Protein AF-A0A1E9JTU8-F1 (afdb_monomer_lite)

Secondary structure (DSSP, 8-state):
-EE-------HHHHHHHHTTT-TT--GGGSEEEEEEEEEE-SSPPSEEEEEEEEEETTSPBPP--EEEE--SS-TTEEEEEEEETTEE-SSEEEEESSHHHHHTEEEEEEEEEEEEEEEEE-SS-EEEEEEEEEEEEEEEEE----SS--EEEEEEEEE-GGG---HHHHHHHHTT-SEEEEEEE-SS-EEEEEESSSPPPHHHHHHHHHH--GGGT-

Radius of gyration: 19.0 Å; chains: 1; bounding box: 50×39×57 Å

Structure (mmCIF, N/CA/C/O backbone):
data_AF-A0A1E9JTU8-F1
#
_entry.id   AF-A0A1E9JTU8-F1
#
loop_
_atom_site.group_PDB
_atom_site.id
_atom_site.type_symbol
_atom_site.label_atom_id
_atom_site.label_alt_id
_atom_site.label_comp_id
_atom_site.label_asym_id
_atom_site.label_entity_id
_atom_site.label_seq_id
_atom_site.pdbx_PDB_ins_code
_atom_site.Cartn_x
_atom_site.Cartn_y
_atom_site.Cartn_z
_atom_site.occupancy
_atom_site.B_iso_or_equiv
_atom_site.auth_seq_id
_atom_site.auth_comp_id
_atom_site.auth_asym_id
_atom_site.auth_atom_id
_atom_site.pdbx_PDB_model_num
ATOM 1 N N . MET A 1 1 ? 6.544 -12.137 9.710 1.00 38.09 1 MET A N 1
ATOM 2 C CA . MET A 1 1 ? 5.443 -11.676 10.574 1.00 38.09 1 MET A CA 1
ATOM 3 C C . MET A 1 1 ? 5.848 -10.360 11.207 1.00 38.09 1 MET A C 1
ATOM 5 O O . MET A 1 1 ? 6.623 -10.359 12.163 1.00 38.09 1 MET A O 1
ATOM 9 N N . MET A 1 2 ? 5.408 -9.242 10.632 1.00 39.81 2 MET A N 1
ATOM 10 C CA . MET A 1 2 ? 5.710 -7.926 11.189 1.00 39.81 2 MET A CA 1
ATOM 11 C C . MET A 1 2 ? 4.798 -7.663 12.393 1.00 39.81 2 MET A C 1
ATOM 13 O O . MET A 1 2 ? 3.575 -7.635 12.267 1.00 39.81 2 MET A O 1
ATOM 17 N N . LEU A 1 3 ? 5.387 -7.472 13.575 1.00 39.38 3 LEU A N 1
ATOM 18 C CA . LEU A 1 3 ? 4.656 -6.908 14.705 1.00 39.38 3 LEU A CA 1
ATOM 19 C C . LEU A 1 3 ? 4.423 -5.427 14.381 1.00 39.38 3 LEU A C 1
ATOM 21 O O . LEU A 1 3 ? 5.391 -4.711 14.149 1.00 39.38 3 LEU A O 1
ATOM 25 N N . ILE A 1 4 ? 3.170 -4.967 14.328 1.00 44.00 4 ILE A N 1
ATOM 26 C CA . ILE A 1 4 ? 2.882 -3.547 14.081 1.00 44.00 4 ILE A CA 1
ATOM 27 C C . ILE A 1 4 ? 3.506 -2.725 15.215 1.00 44.00 4 ILE A C 1
ATOM 29 O O . ILE A 1 4 ? 3.066 -2.799 16.365 1.00 44.00 4 ILE A O 1
ATOM 33 N N . GLU A 1 5 ? 4.549 -1.962 14.893 1.00 37.03 5 GLU A N 1
ATOM 34 C CA . GLU A 1 5 ? 5.233 -1.093 15.841 1.00 37.03 5 GLU A CA 1
ATOM 35 C C . GLU A 1 5 ? 4.499 0.246 15.972 1.00 37.03 5 GLU A C 1
ATOM 37 O O . GLU A 1 5 ? 4.140 0.908 14.998 1.00 37.03 5 GLU A O 1
ATOM 42 N N . TYR A 1 6 ? 4.264 0.643 17.220 1.00 39.34 6 TYR A N 1
ATOM 43 C CA . TYR A 1 6 ? 3.686 1.929 17.587 1.00 39.34 6 TYR A CA 1
ATOM 44 C C . TYR A 1 6 ? 4.487 3.101 17.007 1.00 39.34 6 TYR A C 1
ATOM 46 O O . TYR A 1 6 ? 5.678 3.226 17.282 1.00 39.34 6 TYR A O 1
ATOM 54 N N . LEU A 1 7 ? 3.821 4.044 16.327 1.00 41.53 7 LEU A N 1
ATOM 55 C CA . LEU A 1 7 ? 4.422 5.347 16.026 1.00 41.53 7 LEU A CA 1
ATOM 56 C C . LEU A 1 7 ? 3.441 6.521 16.188 1.00 41.53 7 LEU A C 1
ATOM 58 O O . LEU A 1 7 ? 2.623 6.831 15.329 1.00 41.53 7 LEU A O 1
ATOM 62 N N . ILE A 1 8 ? 3.535 7.127 17.376 1.00 39.22 8 ILE A N 1
ATOM 63 C CA . ILE A 1 8 ? 3.647 8.557 17.739 1.00 39.22 8 ILE A CA 1
ATOM 64 C C . ILE A 1 8 ? 3.312 9.610 16.650 1.00 39.22 8 ILE A C 1
ATOM 66 O O . ILE A 1 8 ? 4.081 10.542 16.424 1.00 39.22 8 ILE A O 1
ATOM 70 N N . ARG A 1 9 ? 2.158 9.553 15.982 1.00 44.03 9 ARG A N 1
ATOM 71 C CA . ARG A 1 9 ? 1.552 10.783 15.433 1.00 44.03 9 ARG A CA 1
ATOM 72 C C . ARG A 1 9 ? 0.758 11.462 16.544 1.00 44.03 9 ARG A C 1
ATOM 74 O O . ARG A 1 9 ? 0.121 10.786 17.350 1.00 44.03 9 ARG A O 1
ATOM 81 N N . ASN A 1 10 ? 0.817 12.794 16.618 1.00 51.06 10 ASN A N 1
ATOM 82 C CA . ASN A 1 10 ? 0.071 13.546 17.624 1.00 51.06 10 ASN A CA 1
ATOM 83 C C . ASN A 1 10 ? -1.428 13.210 17.476 1.00 51.06 10 ASN A C 1
ATOM 85 O O . ASN A 1 10 ? -1.993 13.480 16.412 1.00 51.06 10 ASN A O 1
ATOM 89 N N . PRO A 1 11 ? -2.091 12.655 18.507 1.00 54.81 11 PRO A N 1
ATOM 90 C CA . PRO A 1 11 ? -3.506 12.290 18.437 1.00 54.81 11 PRO A CA 1
ATOM 91 C C . PRO A 1 11 ? -4.414 13.439 17.972 1.00 54.81 11 PRO A C 1
ATOM 93 O O . PRO A 1 11 ? -5.429 13.207 17.321 1.00 54.81 11 PRO A O 1
ATOM 96 N N . LEU A 1 12 ? -4.028 14.693 18.238 1.00 55.62 12 LEU A N 1
ATOM 97 C CA . LEU A 1 12 ? -4.755 15.885 17.791 1.00 55.62 12 LEU A CA 1
ATOM 98 C C . LEU A 1 12 ? -4.717 16.087 16.269 1.00 55.62 12 LEU A C 1
ATOM 100 O O . LEU A 1 12 ? -5.684 16.588 15.700 1.00 55.62 12 LEU A O 1
ATOM 104 N N . GLU A 1 13 ? -3.622 15.727 15.600 1.00 61.69 13 GLU A N 1
ATOM 105 C CA . GLU A 1 13 ? -3.514 15.823 14.138 1.00 61.69 13 GLU A CA 1
ATOM 106 C C . GLU A 1 13 ? -4.304 14.707 13.455 1.00 61.69 13 GLU A C 1
ATOM 108 O O . GLU A 1 13 ? -5.015 14.965 12.485 1.00 61.69 13 GLU A O 1
ATOM 113 N N . ILE A 1 14 ? -4.256 13.494 14.012 1.00 65.44 14 ILE A N 1
ATOM 114 C CA . ILE A 1 14 ? -5.053 12.353 13.544 1.00 65.44 14 ILE A CA 1
ATOM 115 C C . ILE A 1 14 ? -6.547 12.658 13.664 1.00 65.44 14 ILE A C 1
ATOM 117 O O . ILE A 1 14 ? -7.279 12.477 12.695 1.00 65.44 14 ILE A O 1
ATOM 121 N N . ASN A 1 15 ? -7.001 13.182 14.807 1.00 65.88 15 ASN A N 1
ATOM 122 C CA . ASN A 1 15 ? -8.411 13.523 15.008 1.00 65.88 15 ASN A CA 1
ATOM 123 C C . ASN A 1 15 ? -8.901 14.563 13.990 1.00 65.88 15 ASN A C 1
ATOM 125 O O . ASN A 1 15 ? -9.966 14.385 13.407 1.00 65.88 15 ASN A O 1
ATOM 129 N N . LYS A 1 16 ? -8.094 15.591 13.691 1.00 69.31 16 LYS A N 1
ATOM 130 C CA . LYS A 1 16 ? -8.420 16.584 12.651 1.00 69.31 16 LYS A CA 1
ATOM 131 C C . LYS A 1 16 ? -8.511 15.978 11.254 1.00 69.31 16 LYS A C 1
ATOM 133 O O . LYS A 1 16 ? -9.308 16.443 10.443 1.00 69.31 16 LYS A O 1
ATOM 138 N N . GLU A 1 17 ? -7.679 14.990 10.931 1.00 72.25 17 GLU A N 1
ATOM 139 C CA . GLU A 1 17 ? -7.783 14.276 9.657 1.00 72.25 17 GLU A CA 1
ATOM 140 C C . GLU A 1 17 ? -9.023 13.369 9.625 1.00 72.25 17 GLU A C 1
ATOM 142 O O . GLU A 1 17 ? -9.741 13.377 8.629 1.00 72.25 17 GLU A O 1
ATOM 147 N N . LEU A 1 18 ? -9.325 12.644 10.706 1.00 75.06 18 LEU A N 1
ATOM 148 C CA . LEU A 1 18 ? -10.511 11.781 10.812 1.00 75.06 18 LEU A CA 1
ATOM 149 C C . LEU A 1 18 ? -11.822 12.573 10.717 1.00 75.06 18 LEU A C 1
ATOM 151 O O . LEU A 1 18 ? -12.736 12.165 10.005 1.00 75.06 18 LEU A O 1
ATOM 155 N N . GLU A 1 19 ? -11.889 13.759 11.324 1.00 73.00 19 GLU A N 1
ATOM 156 C CA . GLU A 1 19 ? -13.020 14.690 11.189 1.00 73.00 19 GLU A CA 1
ATOM 157 C C . GLU A 1 19 ? -13.288 15.116 9.732 1.00 73.00 19 GLU A C 1
ATOM 159 O O . GLU A 1 19 ? -14.390 15.567 9.409 1.00 73.00 19 GLU A O 1
ATOM 164 N N . LYS A 1 20 ? -12.317 14.973 8.814 1.00 68.44 20 LYS A N 1
ATOM 165 C CA . LYS A 1 20 ? -12.544 15.258 7.386 1.00 68.44 20 LYS A CA 1
ATOM 166 C C . LYS A 1 20 ? -13.419 14.211 6.701 1.00 68.44 20 LYS A C 1
ATOM 168 O O . LYS A 1 20 ? -13.987 14.570 5.663 1.00 68.44 20 LYS A O 1
ATOM 173 N N . ILE A 1 21 ? -13.466 12.987 7.235 1.00 67.38 21 ILE A N 1
ATOM 174 C CA . ILE A 1 21 ? -14.227 11.841 6.716 1.00 67.38 21 ILE A CA 1
ATOM 175 C C . ILE A 1 21 ? -15.679 11.990 7.137 1.00 67.38 21 ILE A C 1
ATOM 177 O O . ILE A 1 21 ? -16.524 12.273 6.297 1.00 67.38 21 ILE A O 1
ATOM 181 N N . ASP A 1 22 ? -15.919 11.894 8.443 1.00 67.19 22 ASP A N 1
ATOM 182 C CA . ASP A 1 22 ? -17.241 11.975 9.041 1.00 67.19 22 ASP A CA 1
ATOM 183 C C . ASP A 1 22 ? -17.193 12.906 10.246 1.00 67.19 22 ASP A C 1
ATOM 185 O O . ASP A 1 22 ? -16.641 12.595 11.308 1.00 67.19 22 ASP A O 1
ATOM 189 N N . SER A 1 23 ? -17.780 14.085 10.059 1.00 64.31 23 SER A N 1
ATOM 190 C CA . SER A 1 23 ? -17.972 15.056 11.126 1.00 64.31 23 SER A CA 1
ATOM 191 C C . SER A 1 23 ? -19.032 14.539 12.099 1.00 64.31 23 SER A C 1
ATOM 193 O O . SER A 1 23 ? -20.168 14.302 11.691 1.00 64.31 23 SER A O 1
ATOM 195 N N . GLY A 1 24 ? -18.682 14.410 13.381 1.00 61.03 24 GLY A N 1
ATOM 196 C CA . GLY A 1 24 ? -19.617 14.022 14.445 1.00 61.03 24 GLY A CA 1
ATOM 197 C C . GLY A 1 24 ? -19.488 12.581 14.950 1.00 61.03 24 GLY A C 1
ATOM 198 O O . GLY A 1 24 ? -20.246 12.197 15.837 1.00 61.03 24 GLY A O 1
ATOM 199 N N . ILE A 1 25 ? -18.532 11.795 14.441 1.00 69.62 25 ILE A N 1
ATOM 200 C CA . ILE A 1 25 ? -18.178 10.495 15.029 1.00 69.62 25 ILE A CA 1
ATOM 201 C C . ILE A 1 25 ? -17.230 10.704 16.218 1.00 69.62 25 ILE A C 1
ATOM 203 O O . ILE A 1 25 ? -16.212 11.386 16.100 1.00 69.62 25 ILE A O 1
ATOM 207 N N . ASP A 1 26 ? -17.539 10.081 17.360 1.00 71.31 26 ASP A N 1
ATOM 208 C CA . ASP A 1 26 ? -16.607 9.983 18.487 1.00 71.31 26 ASP A CA 1
ATOM 209 C C . ASP A 1 26 ? -15.570 8.880 18.227 1.00 71.31 26 ASP A C 1
ATOM 211 O O . ASP A 1 26 ? -15.795 7.694 18.487 1.00 71.31 26 ASP A O 1
ATOM 215 N N . TYR A 1 27 ? -14.409 9.283 17.716 1.00 77.56 27 TYR A N 1
ATOM 216 C CA . TYR A 1 27 ? -13.290 8.379 17.450 1.00 77.56 27 TYR A CA 1
ATOM 217 C C . TYR A 1 27 ? -12.591 7.877 18.723 1.00 77.56 27 TYR A C 1
ATOM 219 O O . TYR A 1 27 ? -11.828 6.917 18.648 1.00 77.56 27 TYR A O 1
ATOM 227 N N . LYS A 1 28 ? -12.861 8.455 19.906 1.00 75.00 28 LYS A N 1
ATOM 228 C CA . LYS A 1 28 ? -12.190 8.083 21.167 1.00 75.00 28 LYS A CA 1
ATOM 229 C C . LYS A 1 28 ? -12.423 6.622 21.552 1.00 75.00 28 LYS A C 1
ATOM 231 O O . LYS A 1 28 ? -11.580 6.005 22.202 1.00 75.00 28 LYS A O 1
ATOM 236 N N . ASN A 1 29 ? -13.573 6.072 21.170 1.00 82.00 29 ASN A N 1
ATOM 237 C CA . ASN A 1 29 ? -13.963 4.710 21.520 1.00 82.00 29 ASN A CA 1
ATOM 238 C C . ASN A 1 29 ? -13.731 3.685 20.407 1.00 82.00 29 ASN A C 1
ATOM 240 O O . ASN A 1 29 ? -13.857 2.490 20.683 1.00 82.00 29 ASN A O 1
ATOM 244 N N . LYS A 1 30 ? -13.352 4.131 19.208 1.00 88.56 30 LYS A N 1
ATOM 245 C CA . LYS A 1 30 ? -13.139 3.282 18.035 1.00 88.56 30 LYS A CA 1
ATOM 246 C C . LYS A 1 30 ? -11.722 2.713 18.002 1.00 88.56 30 LYS A C 1
ATOM 248 O O . LYS A 1 30 ? -10.796 3.293 18.568 1.00 88.56 30 LYS A O 1
ATOM 253 N N . TYR A 1 31 ? -11.571 1.585 17.323 1.00 89.75 31 TYR A N 1
ATOM 254 C CA . TYR A 1 31 ? -10.276 1.044 16.930 1.00 89.75 31 TYR A CA 1
ATOM 255 C C . TYR A 1 31 ? -9.922 1.574 15.550 1.00 89.75 31 TYR A C 1
ATOM 257 O O . TYR A 1 31 ? -10.762 1.599 14.654 1.00 89.75 31 TYR A O 1
ATOM 265 N N . ILE A 1 32 ? -8.695 2.050 15.382 1.00 89.50 32 ILE A N 1
ATOM 266 C CA . ILE A 1 32 ? -8.265 2.704 14.149 1.00 89.50 32 ILE A CA 1
ATOM 267 C C . ILE A 1 32 ? -6.998 2.022 13.667 1.00 89.50 32 ILE A C 1
ATOM 269 O O . ILE A 1 32 ? -6.011 1.990 14.394 1.00 89.50 32 ILE A O 1
ATOM 273 N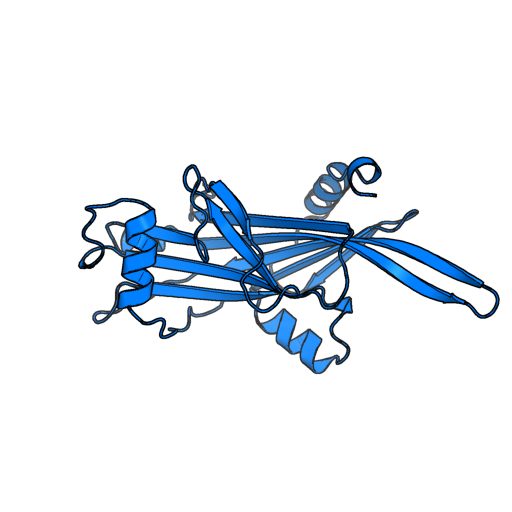 N . LEU A 1 33 ? -7.017 1.526 12.434 1.00 91.25 33 LEU A N 1
ATOM 274 C CA . LEU A 1 33 ? -5.817 1.154 11.697 1.00 91.25 33 LEU A CA 1
ATOM 275 C C . LEU A 1 33 ? -5.538 2.235 10.664 1.00 91.25 33 LEU A C 1
ATOM 277 O O . LEU A 1 33 ? -6.349 2.496 9.778 1.00 91.25 33 LEU A O 1
ATOM 281 N N . TRP A 1 34 ? -4.383 2.867 10.779 1.00 90.62 34 TRP A N 1
ATOM 282 C CA . TRP A 1 34 ? -3.957 3.918 9.880 1.00 90.62 34 TRP A CA 1
ATOM 283 C C . TRP A 1 34 ? -2.817 3.434 9.000 1.00 90.62 34 TRP A C 1
ATOM 285 O O . TRP A 1 34 ? -1.750 3.073 9.495 1.00 90.62 34 TRP A O 1
ATOM 295 N N . LEU A 1 35 ? -3.046 3.455 7.690 1.00 91.81 35 LEU A N 1
ATOM 296 C CA . LEU A 1 35 ? -2.073 3.012 6.700 1.00 91.81 35 LEU A CA 1
ATOM 297 C C . LEU A 1 35 ? -1.450 4.219 5.995 1.00 91.81 35 LEU A C 1
ATOM 299 O O . LEU A 1 35 ? -2.158 5.067 5.446 1.00 91.81 35 LEU A O 1
ATOM 303 N N . GLU A 1 36 ? -0.123 4.288 5.989 1.00 90.12 36 GLU A N 1
ATOM 304 C CA . GLU A 1 36 ? 0.649 5.332 5.316 1.00 90.12 36 GLU A CA 1
ATOM 305 C C . GLU A 1 36 ? 1.723 4.717 4.418 1.00 90.12 36 GLU A C 1
ATOM 307 O O . GLU A 1 36 ? 2.876 4.542 4.816 1.00 90.12 36 GLU A O 1
ATOM 312 N N . ASN A 1 37 ? 1.324 4.413 3.185 1.00 91.25 37 ASN A N 1
ATOM 313 C CA . ASN A 1 37 ? 2.149 3.690 2.223 1.00 91.25 37 ASN A CA 1
ATOM 314 C C . ASN A 1 37 ? 2.761 4.665 1.228 1.00 91.25 37 ASN A C 1
ATOM 316 O O . ASN A 1 37 ? 2.053 5.251 0.397 1.00 91.25 37 ASN A O 1
ATOM 320 N N . ARG A 1 38 ? 4.068 4.884 1.359 1.00 90.81 38 ARG A N 1
ATOM 321 C CA . ARG A 1 38 ? 4.799 5.896 0.597 1.00 90.81 38 ARG A CA 1
ATOM 322 C C . ARG A 1 38 ? 5.728 5.212 -0.380 1.00 90.81 38 ARG A C 1
ATOM 324 O O . ARG A 1 38 ? 6.539 4.407 0.037 1.00 90.81 38 ARG A O 1
ATOM 331 N N . PHE A 1 39 ? 5.678 5.603 -1.640 1.00 90.81 39 PHE A N 1
ATOM 332 C CA . PHE A 1 39 ? 6.653 5.207 -2.641 1.00 90.81 39 PHE A CA 1
ATOM 333 C C . PHE A 1 39 ? 7.646 6.337 -2.869 1.00 90.81 39 PHE A C 1
ATOM 335 O O . PHE A 1 39 ? 7.240 7.466 -3.164 1.00 90.81 39 PHE A O 1
ATOM 342 N N . TYR A 1 40 ? 8.933 6.042 -2.734 1.00 88.62 40 TYR A N 1
ATOM 343 C CA . TYR A 1 40 ? 10.008 6.946 -3.104 1.00 88.62 40 TYR A CA 1
ATOM 344 C C . TYR A 1 40 ? 10.570 6.568 -4.469 1.00 88.62 40 TYR A C 1
ATOM 346 O O . TYR A 1 40 ? 10.985 5.433 -4.702 1.00 88.62 40 TYR A O 1
ATOM 354 N N . PHE A 1 41 ? 10.671 7.561 -5.347 1.00 87.38 41 PHE A N 1
ATOM 355 C CA . PHE A 1 41 ? 11.380 7.417 -6.607 1.00 87.38 41 PHE A CA 1
ATOM 356 C C . PHE A 1 41 ? 12.199 8.672 -6.894 1.00 87.38 41 PHE A C 1
ATOM 358 O O . PHE A 1 41 ? 11.667 9.782 -6.918 1.00 87.38 41 PHE A O 1
ATOM 365 N N . LYS A 1 42 ? 13.516 8.497 -7.064 1.00 79.38 42 LYS A N 1
ATOM 366 C CA . LYS A 1 42 ? 14.462 9.615 -7.214 1.00 79.38 42 LYS A CA 1
ATOM 367 C C . LYS A 1 42 ? 14.407 10.288 -8.588 1.00 79.38 42 LYS A C 1
ATOM 369 O O . LYS A 1 42 ? 14.835 11.433 -8.704 1.00 79.38 42 LYS A O 1
ATOM 374 N N . TYR A 1 43 ? 13.873 9.600 -9.595 1.00 79.25 43 TYR A N 1
ATOM 375 C CA . TYR A 1 43 ? 13.807 10.076 -10.975 1.00 79.25 43 TYR A CA 1
ATOM 376 C C . TYR A 1 43 ? 12.411 10.579 -11.354 1.00 79.25 43 TYR A C 1
ATOM 378 O O . TYR A 1 43 ? 11.433 10.396 -10.623 1.00 79.25 43 TYR A O 1
ATOM 386 N N . LEU A 1 44 ? 12.315 11.226 -12.516 1.00 77.31 44 LEU A N 1
ATOM 387 C CA . LEU A 1 44 ? 11.027 11.569 -13.102 1.00 77.31 44 LEU A CA 1
ATOM 388 C C . LEU A 1 44 ? 10.348 10.285 -13.593 1.00 77.31 44 LEU A C 1
ATOM 390 O O . LEU A 1 44 ? 10.964 9.481 -14.284 1.00 77.31 44 LEU A O 1
ATOM 394 N N . SER A 1 45 ? 9.088 10.094 -13.214 1.00 82.38 45 SER A N 1
ATOM 395 C CA . SER A 1 45 ? 8.252 9.015 -13.733 1.00 82.38 45 SER A CA 1
ATOM 396 C C . SER A 1 45 ? 7.305 9.545 -14.799 1.00 82.38 45 SER A C 1
ATOM 398 O O . SER A 1 45 ? 6.726 10.624 -14.640 1.00 82.38 45 SER A O 1
ATOM 400 N N . ASN A 1 46 ? 7.125 8.755 -15.852 1.00 83.94 46 ASN A N 1
ATOM 401 C CA . ASN A 1 46 ? 6.136 8.992 -16.901 1.00 83.94 46 ASN A CA 1
ATOM 402 C C . ASN A 1 46 ? 4.753 8.514 -16.444 1.00 83.94 46 ASN A C 1
ATOM 404 O O . ASN A 1 46 ? 3.734 9.148 -16.717 1.00 83.94 46 ASN A O 1
ATOM 408 N N . TYR A 1 47 ? 4.732 7.438 -15.657 1.00 86.94 47 TYR A N 1
ATOM 409 C CA . TYR A 1 47 ? 3.534 6.864 -15.069 1.00 86.94 47 TYR A CA 1
ATOM 410 C C . TYR A 1 47 ? 3.803 6.410 -13.638 1.00 86.94 47 TYR A C 1
ATOM 412 O O . TYR A 1 47 ? 4.828 5.794 -13.357 1.00 86.94 47 TYR A O 1
ATOM 420 N N . LEU A 1 48 ? 2.857 6.670 -12.736 1.00 89.69 48 LEU A N 1
ATOM 421 C CA . LEU A 1 48 ? 2.854 6.088 -11.400 1.00 89.69 48 LEU A CA 1
ATOM 422 C C . LEU A 1 48 ? 1.418 5.839 -10.940 1.00 89.69 48 LEU A C 1
ATOM 424 O O . LEU A 1 48 ? 0.609 6.766 -10.841 1.00 89.69 48 LEU A O 1
ATOM 428 N N . LYS A 1 49 ? 1.125 4.589 -10.594 1.00 91.62 49 LYS A N 1
ATOM 429 C CA . LYS A 1 49 ? -0.110 4.164 -9.936 1.00 91.62 49 LYS A CA 1
ATOM 430 C C . LYS A 1 49 ? 0.253 3.375 -8.686 1.00 91.62 49 LYS A C 1
ATOM 432 O O . LYS A 1 49 ? 1.228 2.633 -8.683 1.00 91.62 49 LYS A O 1
ATOM 437 N N . GLY A 1 50 ? -0.542 3.536 -7.640 1.00 92.56 50 GLY A N 1
ATOM 438 C CA . GLY A 1 50 ? -0.470 2.682 -6.465 1.00 92.56 50 GLY A CA 1
ATOM 439 C C . GLY A 1 50 ? -1.866 2.280 -6.031 1.00 92.56 50 GLY A C 1
ATOM 440 O O . GLY A 1 50 ? -2.793 3.099 -6.051 1.00 92.56 50 GLY A O 1
ATOM 441 N N . GLU A 1 51 ? -2.007 1.017 -5.670 1.00 93.50 51 GLU A N 1
ATOM 442 C CA . GLU A 1 51 ? -3.229 0.406 -5.170 1.00 93.50 51 GLU A CA 1
ATOM 443 C C . GLU A 1 51 ? -2.947 -0.259 -3.828 1.00 93.50 51 GLU A C 1
ATOM 445 O O . GLU A 1 51 ? -1.826 -0.671 -3.533 1.00 93.50 51 GLU A O 1
ATOM 450 N N . LEU A 1 52 ? -3.978 -0.321 -2.991 1.00 95.00 52 LEU A N 1
ATOM 451 C CA . LEU A 1 52 ? -3.911 -0.992 -1.708 1.00 95.00 52 LEU A CA 1
ATOM 452 C C . LEU A 1 52 ? -5.178 -1.810 -1.510 1.00 95.00 52 LEU A C 1
ATOM 454 O O . LEU A 1 52 ? -6.286 -1.287 -1.636 1.00 95.00 52 LEU A O 1
ATOM 458 N N . ARG A 1 53 ? -4.993 -3.078 -1.158 1.00 95.44 53 ARG A N 1
ATOM 459 C CA . ARG A 1 53 ? -6.062 -4.011 -0.814 1.00 95.44 53 ARG A CA 1
ATOM 460 C C . ARG A 1 53 ? -5.891 -4.454 0.629 1.00 95.44 53 ARG A C 1
ATOM 462 O O . ARG A 1 53 ? -4.783 -4.768 1.064 1.00 95.44 53 ARG A O 1
ATOM 469 N N . VAL A 1 54 ? -6.996 -4.456 1.366 1.00 95.75 54 VAL A N 1
ATOM 470 C CA . VAL A 1 54 ? -7.051 -4.894 2.764 1.00 95.75 54 VAL A CA 1
ATOM 471 C C . VAL A 1 54 ? -7.939 -6.118 2.817 1.00 95.75 54 VAL A C 1
ATOM 473 O O . VAL A 1 54 ? -9.132 -6.022 2.531 1.00 95.75 54 VAL A O 1
ATOM 476 N N . LEU A 1 55 ? -7.340 -7.247 3.167 1.00 94.62 55 LEU A N 1
ATOM 477 C CA . LEU A 1 55 ? -7.949 -8.564 3.104 1.00 94.62 55 LEU A CA 1
ATOM 478 C C . LEU A 1 55 ? -8.280 -9.066 4.507 1.00 94.62 55 LEU A C 1
ATOM 480 O O . LEU A 1 55 ? -7.441 -9.048 5.420 1.00 94.62 55 LEU A O 1
ATOM 484 N N . LYS A 1 56 ? -9.514 -9.540 4.653 1.00 94.56 56 LYS A N 1
ATOM 485 C CA . LYS A 1 56 ? -9.983 -10.259 5.832 1.00 94.56 56 LYS A CA 1
ATOM 486 C C . LYS A 1 56 ? -9.581 -11.734 5.785 1.00 94.56 56 LYS A C 1
ATOM 488 O O . LYS A 1 56 ? -9.152 -12.246 4.753 1.00 94.56 56 LYS A O 1
ATOM 493 N N . ALA A 1 57 ? -9.744 -12.429 6.909 1.00 88.25 57 ALA A N 1
ATOM 494 C CA . ALA A 1 57 ? -9.453 -13.860 7.033 1.00 88.25 57 ALA A CA 1
ATOM 495 C C . ALA A 1 57 ? -10.261 -14.745 6.063 1.00 88.25 57 ALA A C 1
ATOM 497 O O . ALA A 1 57 ? -9.791 -15.808 5.674 1.00 88.25 57 ALA A O 1
ATOM 498 N N . ASP A 1 58 ? -11.457 -14.306 5.667 1.00 89.56 58 ASP A N 1
ATOM 499 C CA . ASP A 1 58 ? -12.318 -14.989 4.694 1.00 89.56 58 ASP A CA 1
ATOM 500 C C . ASP A 1 58 ? -11.962 -14.672 3.227 1.00 89.56 58 ASP A C 1
ATOM 502 O O . ASP A 1 58 ? -12.641 -15.132 2.311 1.00 89.56 58 ASP A O 1
ATOM 506 N N . GLY A 1 59 ? -10.910 -13.878 2.996 1.00 86.50 59 GLY A N 1
ATOM 507 C CA . GLY A 1 59 ? -10.472 -13.438 1.673 1.00 86.50 59 GLY A CA 1
ATOM 508 C C . GLY A 1 59 ? -11.248 -12.245 1.112 1.00 86.50 59 GLY A C 1
ATOM 509 O O . GLY A 1 59 ? -10.919 -11.777 0.024 1.00 86.50 59 GLY A O 1
ATOM 510 N N . SER A 1 60 ? -12.252 -11.724 1.824 1.00 93.06 60 SER A N 1
ATOM 511 C CA . SER A 1 60 ? -12.983 -10.535 1.387 1.00 93.06 60 SER A CA 1
ATOM 512 C C . SER A 1 60 ? -12.139 -9.263 1.517 1.00 93.06 60 SER A C 1
ATOM 514 O O . SER A 1 60 ? -11.295 -9.127 2.408 1.00 93.06 60 SER A O 1
ATOM 516 N N . GLU A 1 61 ? -12.377 -8.312 0.614 1.00 94.38 61 GLU A N 1
ATOM 517 C CA . GLU A 1 61 ? -11.677 -7.028 0.579 1.00 94.38 61 GLU A CA 1
ATOM 518 C C . GLU A 1 61 ? -12.516 -5.909 1.203 1.00 94.38 61 GLU A C 1
ATOM 520 O O . GLU A 1 61 ? -13.717 -5.789 0.945 1.00 94.38 61 GLU A O 1
ATOM 525 N N . ILE A 1 62 ? -11.873 -5.025 1.975 1.00 92.75 62 ILE A N 1
ATOM 526 C CA . ILE A 1 62 ? -12.493 -3.747 2.341 1.00 92.75 62 ILE A CA 1
ATOM 527 C C . ILE A 1 62 ? -12.497 -2.844 1.101 1.00 92.75 62 ILE A C 1
ATOM 529 O O . ILE A 1 62 ? -11.424 -2.525 0.582 1.00 92.75 62 ILE A O 1
ATOM 533 N N . PRO A 1 63 ? -13.665 -2.364 0.639 1.00 91.12 63 PRO A N 1
ATOM 534 C CA . PRO A 1 63 ? -13.724 -1.465 -0.502 1.00 91.12 63 PRO A CA 1
ATOM 535 C C . PRO A 1 63 ? -13.135 -0.100 -0.134 1.00 91.12 63 PRO A C 1
ATOM 537 O O . PRO A 1 63 ? -13.622 0.588 0.766 1.00 91.12 63 PRO A O 1
ATOM 540 N N . LEU A 1 64 ? -12.104 0.324 -0.866 1.00 91.00 64 LEU A N 1
ATOM 541 C CA . LEU A 1 64 ? -11.419 1.595 -0.642 1.00 91.00 64 LEU A CA 1
ATOM 542 C C . LEU A 1 64 ? -11.438 2.465 -1.896 1.00 91.00 64 LEU A C 1
ATOM 544 O O . LEU A 1 64 ? -11.142 2.024 -3.003 1.00 91.00 64 LEU A O 1
ATOM 548 N N . LYS A 1 65 ? -11.734 3.753 -1.711 1.00 91.06 65 LYS A N 1
ATOM 549 C CA . LYS A 1 65 ? -11.548 4.772 -2.748 1.00 91.06 65 LYS A CA 1
ATOM 550 C C . LYS A 1 65 ? -10.184 5.411 -2.556 1.00 91.06 65 LYS A C 1
ATOM 552 O O . LYS A 1 65 ? -9.984 6.186 -1.621 1.00 91.06 65 LYS A O 1
ATOM 557 N N . LEU A 1 66 ? -9.253 5.081 -3.442 1.00 93.50 66 LEU A N 1
ATOM 558 C CA . LEU A 1 66 ? -7.854 5.477 -3.324 1.00 93.50 66 LEU A CA 1
ATOM 559 C C . LEU A 1 66 ? -7.459 6.499 -4.388 1.00 93.50 66 LEU A C 1
ATOM 561 O O . LEU A 1 66 ? -8.040 6.578 -5.473 1.00 93.50 66 LEU A O 1
ATOM 565 N N . LYS A 1 67 ? -6.459 7.313 -4.060 1.00 92.31 67 LYS A N 1
ATOM 566 C CA . LYS A 1 67 ? -5.801 8.227 -4.988 1.00 92.31 67 LYS A CA 1
ATOM 567 C C . LYS A 1 67 ? -4.334 8.369 -4.599 1.00 92.31 67 LYS A C 1
ATOM 569 O O . LYS A 1 67 ? -4.021 8.501 -3.419 1.00 92.31 67 LYS A O 1
ATOM 574 N N . ILE A 1 68 ? -3.460 8.453 -5.597 1.00 91.38 68 ILE A N 1
ATOM 575 C CA . ILE A 1 68 ? -2.081 8.884 -5.379 1.00 91.38 68 ILE A CA 1
ATOM 576 C C . ILE A 1 68 ? -2.030 10.389 -5.126 1.00 91.38 68 ILE A C 1
ATOM 578 O O . ILE A 1 68 ? -2.524 11.203 -5.913 1.00 91.38 68 ILE A O 1
ATOM 582 N N . SER A 1 69 ? -1.427 10.754 -4.001 1.00 86.06 69 SER A N 1
ATOM 583 C CA . SER A 1 69 ? -1.107 12.129 -3.643 1.00 86.06 69 SER A CA 1
ATOM 584 C C . SER A 1 69 ? 0.407 12.316 -3.587 1.00 86.06 69 SER A C 1
ATOM 586 O O . SER A 1 69 ? 1.145 11.378 -3.299 1.00 86.06 69 SER A O 1
ATOM 588 N N . LYS A 1 70 ? 0.886 13.528 -3.879 1.00 82.44 70 LYS A N 1
ATOM 589 C CA . LYS A 1 70 ? 2.289 13.899 -3.664 1.00 82.44 70 LYS A CA 1
ATOM 590 C C . LYS A 1 70 ? 2.368 14.737 -2.389 1.00 82.44 70 LYS A C 1
ATOM 592 O O . LYS A 1 70 ? 1.941 15.895 -2.432 1.00 82.44 70 LYS A O 1
ATOM 597 N N . PRO A 1 71 ? 2.813 14.177 -1.251 1.00 73.38 71 PRO A N 1
ATOM 598 C CA . PRO A 1 71 ? 2.922 14.944 -0.019 1.00 73.38 71 PRO A CA 1
ATOM 599 C C . PRO A 1 71 ? 3.945 16.079 -0.182 1.00 73.38 71 PRO A C 1
ATOM 601 O O . PRO A 1 71 ? 5.055 15.888 -0.670 1.00 73.38 71 PRO A O 1
ATOM 604 N N . PHE A 1 72 ? 3.566 17.286 0.232 1.00 61.31 72 PHE A N 1
ATOM 605 C CA . PHE A 1 72 ? 4.486 18.420 0.333 1.00 61.31 72 PHE A CA 1
ATOM 606 C C . PHE A 1 72 ? 5.432 18.215 1.535 1.00 61.31 72 PHE A C 1
ATOM 608 O O . PHE A 1 72 ? 4.976 17.688 2.550 1.00 61.31 72 PHE A O 1
ATOM 615 N N . PRO A 1 73 ? 6.715 18.634 1.486 1.00 67.56 73 PRO A N 1
ATOM 616 C CA . PRO A 1 73 ? 7.394 19.370 0.409 1.00 67.56 73 PRO A CA 1
ATOM 617 C C . PRO A 1 73 ? 8.075 18.495 -0.653 1.00 67.56 73 PRO A C 1
ATOM 619 O O . PRO A 1 73 ? 8.498 19.015 -1.686 1.00 67.56 73 PRO A O 1
ATOM 622 N N . ASN A 1 74 ? 8.215 17.190 -0.422 1.00 74.62 74 ASN A N 1
ATOM 623 C CA . ASN A 1 74 ? 9.084 16.348 -1.236 1.00 74.62 74 ASN A CA 1
ATOM 624 C C . ASN A 1 74 ? 8.331 15.654 -2.385 1.00 74.62 74 ASN A C 1
ATOM 626 O O . ASN A 1 74 ? 7.612 14.680 -2.180 1.00 74.62 74 ASN A O 1
ATOM 630 N N . LYS A 1 75 ? 8.566 16.127 -3.616 1.00 72.94 75 LYS A N 1
ATOM 631 C CA . LYS A 1 75 ? 7.925 15.630 -4.848 1.00 72.94 75 LYS A CA 1
ATOM 632 C C . LYS A 1 75 ? 8.345 14.214 -5.267 1.00 72.94 75 LYS A C 1
ATOM 634 O O . LYS A 1 75 ? 7.679 13.649 -6.137 1.00 72.94 75 LYS A O 1
ATOM 639 N N . ASN A 1 76 ? 9.410 13.674 -4.672 1.00 83.69 76 ASN A N 1
ATOM 640 C CA . ASN A 1 76 ? 9.915 12.328 -4.958 1.00 83.69 76 ASN A CA 1
ATOM 641 C C . ASN A 1 76 ? 9.139 11.252 -4.197 1.00 83.69 76 ASN A C 1
ATOM 643 O O . ASN A 1 76 ? 9.247 10.072 -4.520 1.00 83.69 76 ASN A O 1
ATOM 647 N N . TYR A 1 77 ? 8.351 11.654 -3.197 1.00 87.06 77 TYR A N 1
ATOM 648 C CA . TYR A 1 77 ? 7.430 10.759 -2.522 1.00 87.06 77 TYR A CA 1
ATOM 649 C C . TYR A 1 77 ? 6.051 10.829 -3.162 1.00 87.06 77 TYR A C 1
ATOM 651 O O . TYR A 1 77 ? 5.532 11.897 -3.498 1.00 87.06 77 TYR A O 1
ATOM 659 N N . SER A 1 78 ? 5.437 9.662 -3.271 1.00 90.88 78 SER A N 1
ATOM 660 C CA . SER A 1 78 ? 4.031 9.490 -3.598 1.00 90.88 78 SER A CA 1
ATOM 661 C C . SER A 1 78 ? 3.372 8.681 -2.495 1.00 90.88 78 SER A C 1
ATOM 663 O O . SER A 1 78 ? 3.967 7.754 -1.965 1.00 90.88 78 SER A O 1
ATOM 665 N N . LEU A 1 79 ? 2.157 9.049 -2.115 1.00 91.38 79 LEU A N 1
ATOM 666 C CA . LEU A 1 79 ? 1.417 8.449 -1.011 1.00 91.38 79 LEU A CA 1
ATOM 667 C C . LEU A 1 79 ? 0.090 7.912 -1.536 1.00 91.38 79 LEU A C 1
ATOM 669 O O . LEU A 1 79 ? -0.662 8.652 -2.183 1.00 91.38 79 LEU A O 1
ATOM 673 N N . ILE A 1 80 ? -0.217 6.652 -1.224 1.00 94.38 80 ILE A N 1
ATOM 674 C CA . ILE A 1 80 ? -1.570 6.123 -1.413 1.00 94.38 80 ILE A CA 1
ATOM 675 C C . ILE A 1 80 ? -2.456 6.718 -0.324 1.00 94.38 80 ILE A C 1
ATOM 677 O O . ILE A 1 80 ? -2.252 6.484 0.867 1.00 94.38 80 ILE A O 1
ATOM 681 N N . SER A 1 81 ? -3.446 7.495 -0.743 1.00 91.31 81 SER A N 1
ATOM 682 C CA . SER A 1 81 ? -4.351 8.197 0.156 1.00 91.31 81 SER A CA 1
ATOM 683 C C . SER A 1 81 ? -5.794 7.791 -0.069 1.00 91.31 81 SER A C 1
ATOM 685 O O . SER A 1 81 ? -6.233 7.591 -1.205 1.00 91.31 81 SER A O 1
ATOM 687 N N . ARG A 1 82 ? -6.572 7.788 1.015 1.00 90.56 82 ARG A N 1
ATOM 688 C CA . ARG A 1 82 ? -8.027 7.683 0.938 1.00 90.56 82 ARG A CA 1
ATOM 689 C C . ARG A 1 82 ? -8.617 8.956 0.332 1.00 90.56 82 ARG A C 1
ATOM 691 O O . ARG A 1 82 ? -8.214 10.078 0.661 1.00 90.56 82 ARG A O 1
ATOM 698 N N . LYS A 1 83 ? -9.585 8.779 -0.563 1.00 88.81 83 LYS A N 1
ATOM 699 C CA . LYS A 1 83 ? -10.334 9.853 -1.213 1.00 88.81 83 LYS A CA 1
ATOM 700 C C . LYS A 1 83 ? -11.805 9.761 -0.827 1.00 88.81 83 LYS A C 1
ATOM 702 O O . LYS A 1 83 ? -12.478 8.800 -1.183 1.00 88.81 83 LYS A O 1
ATOM 707 N N . GLU A 1 84 ? -12.311 10.817 -0.201 1.00 83.19 84 GLU A N 1
ATOM 708 C CA . GLU A 1 84 ? -13.724 10.958 0.156 1.00 83.19 84 GLU A CA 1
ATOM 709 C C . GLU A 1 84 ? -14.314 12.187 -0.535 1.00 83.19 84 GLU A C 1
ATOM 711 O O . GLU A 1 84 ? -13.967 13.339 -0.252 1.00 83.19 84 GLU A O 1
ATOM 716 N N . GLY A 1 85 ? -15.172 11.941 -1.527 1.00 83.75 85 GLY A N 1
ATOM 717 C CA . GLY A 1 85 ? -15.695 12.981 -2.409 1.00 83.75 85 GLY A CA 1
ATOM 718 C C . GLY A 1 85 ? -14.574 13.806 -3.060 1.00 83.75 85 GLY A C 1
ATOM 719 O O . GLY A 1 85 ? -13.796 13.303 -3.876 1.00 83.75 85 GLY A O 1
ATOM 720 N N . ARG A 1 86 ? -14.504 15.097 -2.710 1.00 82.12 86 ARG A N 1
ATOM 721 C CA . ARG A 1 86 ? -13.474 16.038 -3.194 1.00 82.12 86 ARG A CA 1
ATOM 722 C C . ARG A 1 86 ? -12.229 16.095 -2.302 1.00 82.12 86 ARG A C 1
ATOM 724 O O . ARG A 1 86 ? -11.222 16.659 -2.723 1.00 82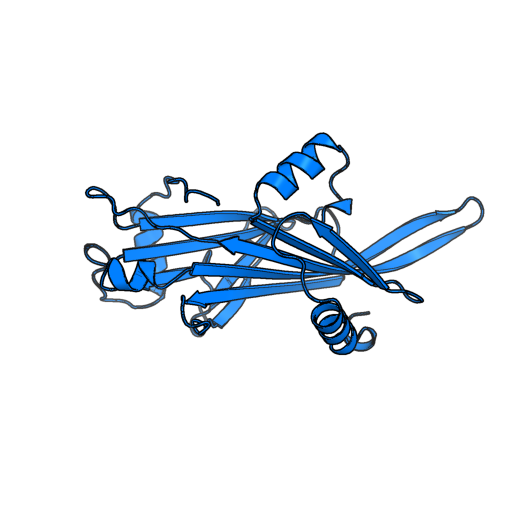.12 86 ARG A O 1
ATOM 731 N N . LYS A 1 87 ? -12.282 15.539 -1.090 1.00 81.38 87 LYS A N 1
ATOM 732 C CA . LYS A 1 87 ? -11.177 15.578 -0.128 1.00 81.38 87 LYS A CA 1
ATOM 733 C C . LYS A 1 87 ? -10.256 14.379 -0.342 1.00 81.38 87 LYS A C 1
ATOM 735 O O . LYS A 1 87 ? -10.703 13.268 -0.609 1.00 81.38 87 LYS A O 1
ATOM 740 N N . THR A 1 88 ? -8.954 14.621 -0.246 1.00 83.75 88 THR A N 1
ATOM 741 C CA . THR A 1 88 ? -7.927 13.572 -0.210 1.00 83.75 88 THR A CA 1
ATOM 742 C C . THR A 1 88 ? -7.239 13.663 1.139 1.00 83.75 88 THR A C 1
ATOM 744 O O . THR A 1 88 ? -6.855 14.757 1.553 1.00 83.75 88 THR A O 1
ATOM 747 N N . MET A 1 89 ? -7.139 12.535 1.829 1.00 82.75 89 MET A N 1
ATOM 748 C CA . MET A 1 89 ? -6.506 12.454 3.139 1.00 82.75 89 MET A CA 1
ATOM 749 C C . MET A 1 89 ? -5.003 12.245 3.022 1.00 82.75 89 MET A C 1
ATOM 751 O O . MET A 1 89 ? -4.478 11.939 1.952 1.00 82.75 89 MET A O 1
ATOM 755 N N . HIS A 1 90 ? -4.302 12.382 4.138 1.00 84.50 90 HIS A N 1
ATOM 756 C CA . HIS A 1 90 ? -2.923 11.936 4.244 1.00 84.50 90 HIS A CA 1
ATOM 757 C C . HIS A 1 90 ? -2.891 10.500 4.787 1.00 84.50 90 HIS A C 1
ATOM 759 O O . HIS A 1 90 ? -2.898 10.307 5.993 1.00 84.50 90 HIS A O 1
ATOM 765 N N . GLY A 1 91 ? -2.891 9.493 3.911 1.00 87.62 91 GLY A N 1
ATOM 766 C CA . GLY A 1 91 ? -2.983 8.080 4.297 1.00 87.62 91 GLY A CA 1
ATOM 767 C C . GLY A 1 91 ? -4.411 7.531 4.247 1.00 87.62 91 GLY A C 1
ATOM 768 O O . GLY A 1 91 ? -5.299 8.120 3.618 1.00 87.62 91 GLY A O 1
ATOM 769 N N . ILE A 1 92 ? -4.614 6.362 4.853 1.00 91.56 92 ILE A N 1
ATOM 770 C CA . ILE A 1 92 ? -5.849 5.574 4.767 1.00 91.56 92 ILE A CA 1
ATOM 771 C C . ILE A 1 92 ? -6.246 5.109 6.176 1.00 91.56 92 ILE A C 1
ATOM 773 O O . ILE A 1 92 ? -5.747 4.089 6.653 1.00 91.56 92 ILE A O 1
ATOM 777 N N . PRO A 1 93 ? -7.140 5.840 6.859 1.00 90.31 93 PRO A N 1
ATOM 778 C CA . PRO A 1 93 ? -7.750 5.365 8.091 1.00 90.31 93 PRO A CA 1
ATOM 779 C C . PRO A 1 93 ? -8.836 4.329 7.814 1.00 90.31 93 PRO A C 1
ATOM 781 O O . PRO A 1 93 ? -9.745 4.551 7.002 1.00 90.31 93 PRO A O 1
ATOM 784 N N . LEU A 1 94 ? -8.766 3.236 8.562 1.00 91.38 94 LEU A N 1
ATOM 785 C CA . LEU A 1 94 ? -9.795 2.221 8.715 1.00 91.38 94 LEU A CA 1
ATOM 786 C C . LEU A 1 94 ? -10.279 2.281 10.160 1.00 91.38 94 LEU A C 1
ATOM 788 O O . LEU A 1 94 ? -9.465 2.290 11.083 1.00 91.38 94 LEU A O 1
ATOM 792 N N . VAL A 1 95 ? -11.590 2.378 10.344 1.00 90.62 95 VAL A N 1
ATOM 793 C CA . VAL A 1 95 ? -12.213 2.603 11.650 1.00 90.62 95 VAL A CA 1
ATOM 794 C C . VAL A 1 95 ? -13.138 1.433 11.941 1.00 90.62 95 VAL A C 1
ATOM 796 O O . VAL A 1 95 ? -13.941 1.065 11.088 1.00 90.62 95 VAL A O 1
ATOM 799 N N . PHE A 1 96 ? -13.006 0.879 13.139 1.00 92.12 96 PHE A N 1
ATOM 800 C CA . PHE A 1 96 ? -13.713 -0.303 13.612 1.00 92.12 96 PHE A CA 1
ATOM 801 C C . PHE A 1 96 ? -14.339 -0.022 14.975 1.00 92.12 96 PHE A C 1
ATOM 803 O O . PHE A 1 96 ? -13.817 0.765 15.777 1.00 92.12 96 PHE A O 1
ATOM 810 N N . ASP A 1 97 ? -15.450 -0.684 15.259 1.00 91.88 97 ASP A N 1
ATOM 811 C CA . ASP A 1 97 ? -16.196 -0.489 16.498 1.00 91.88 97 ASP A CA 1
ATOM 812 C C . ASP A 1 97 ? -15.623 -1.343 17.624 1.00 91.88 97 ASP A C 1
ATOM 814 O O . ASP A 1 97 ? -15.606 -0.930 18.789 1.00 91.88 97 ASP A O 1
ATOM 818 N N . THR A 1 98 ? -15.094 -2.509 17.264 1.00 93.44 98 THR A N 1
ATOM 819 C CA . THR A 1 98 ? -14.577 -3.513 18.190 1.00 93.44 98 THR A CA 1
ATOM 820 C C . THR A 1 98 ? -13.155 -3.931 17.824 1.00 93.44 98 THR A C 1
ATOM 822 O O . THR A 1 98 ? -12.668 -3.683 16.720 1.00 93.44 98 THR A O 1
ATOM 825 N N . PHE A 1 99 ? -12.450 -4.537 18.782 1.00 92.25 99 PHE A N 1
ATOM 826 C CA . PHE A 1 99 ? -11.110 -5.062 18.516 1.00 92.25 99 PHE A CA 1
ATOM 827 C C . PHE A 1 99 ? -11.191 -6.305 17.626 1.00 92.25 99 PHE A C 1
ATOM 829 O O . PHE A 1 99 ? -10.324 -6.546 16.795 1.00 92.25 99 PHE A O 1
ATOM 836 N N . GLU A 1 100 ? -12.263 -7.066 17.791 1.00 94.56 100 GLU A N 1
ATOM 837 C CA . GLU A 1 100 ? -12.568 -8.285 17.065 1.00 94.56 100 GLU A CA 1
ATOM 838 C C . GLU A 1 100 ? -12.725 -7.994 15.563 1.00 94.56 100 GLU A C 1
ATOM 840 O O . GLU A 1 100 ? -12.101 -8.675 14.756 1.00 94.56 100 GLU A O 1
ATOM 845 N N . GLU A 1 101 ? -13.430 -6.916 15.191 1.00 94.62 101 GLU A N 1
ATOM 846 C CA . GLU A 1 101 ? -13.512 -6.436 13.800 1.00 94.62 101 GLU A CA 1
ATOM 847 C C . GLU A 1 101 ? -12.141 -6.071 13.214 1.00 94.62 101 GLU A C 1
ATOM 849 O O . GLU A 1 101 ? -11.838 -6.416 12.073 1.00 94.62 101 GLU A O 1
ATOM 854 N N . LEU A 1 102 ? -11.287 -5.391 13.989 1.00 93.44 102 LEU A N 1
ATOM 855 C CA . LEU A 1 102 ? -9.921 -5.080 13.561 1.00 93.44 102 LEU A CA 1
ATOM 856 C C . LEU A 1 102 ? -9.113 -6.368 13.326 1.00 93.44 102 LEU A C 1
ATOM 858 O O . LEU A 1 102 ? -8.358 -6.461 12.360 1.00 93.44 102 LEU A O 1
ATOM 862 N N . GLN A 1 103 ? -9.281 -7.373 14.189 1.00 93.38 103 GLN A N 1
ATOM 863 C CA . GLN A 1 103 ? -8.578 -8.652 14.090 1.00 93.38 103 GLN A CA 1
ATOM 864 C C . GLN A 1 103 ? -9.006 -9.512 12.899 1.00 93.38 103 GLN A C 1
ATOM 866 O O . GLN A 1 103 ? -8.268 -10.439 12.545 1.00 93.38 103 GLN A O 1
ATOM 871 N N . GLU A 1 104 ? -10.151 -9.232 12.273 1.00 95.06 104 GLU A N 1
ATOM 872 C CA . GLU A 1 104 ? -10.545 -9.888 11.023 1.00 95.06 104 GLU A CA 1
ATOM 873 C C . GLU A 1 104 ? -9.575 -9.570 9.887 1.00 95.06 104 GLU A C 1
ATOM 875 O O . GLU A 1 104 ? -9.424 -10.386 8.979 1.00 95.06 104 GLU A O 1
ATOM 880 N N . ILE A 1 105 ? -8.901 -8.418 9.940 1.00 94.56 105 ILE A N 1
ATOM 881 C CA . ILE A 1 105 ? -7.898 -8.023 8.955 1.00 94.56 105 ILE A CA 1
ATOM 882 C C . ILE A 1 105 ? -6.661 -8.891 9.123 1.00 94.56 105 ILE A C 1
ATOM 884 O O . ILE A 1 105 ? -6.046 -8.917 10.187 1.00 94.56 105 ILE A O 1
ATOM 888 N N . LYS A 1 106 ? -6.285 -9.598 8.058 1.00 91.69 106 LYS A N 1
ATOM 889 C CA . LYS A 1 106 ? -5.145 -10.523 8.077 1.00 91.69 106 LYS A CA 1
ATOM 890 C C . LYS A 1 106 ? -4.039 -10.128 7.133 1.00 91.69 106 LYS A C 1
ATOM 892 O O . LYS A 1 106 ? -2.891 -10.458 7.406 1.00 91.69 106 LYS A O 1
ATOM 897 N N . LYS A 1 107 ? -4.359 -9.440 6.039 1.00 92.25 107 LYS A N 1
ATOM 898 C CA . LYS A 1 107 ? -3.365 -9.155 5.012 1.00 92.25 107 LYS A CA 1
ATOM 899 C C . LYS A 1 107 ? -3.568 -7.785 4.385 1.00 92.25 107 LYS A C 1
ATOM 901 O O . LYS A 1 107 ? -4.695 -7.347 4.160 1.00 92.25 107 LYS A O 1
ATOM 906 N N . ILE A 1 108 ? -2.461 -7.115 4.094 1.00 93.44 108 ILE A N 1
ATOM 907 C CA . ILE A 1 108 ? -2.416 -5.931 3.238 1.00 93.44 108 ILE A CA 1
ATOM 908 C C . ILE A 1 108 ? -1.587 -6.281 2.010 1.00 93.44 108 ILE A C 1
ATOM 910 O O . ILE A 1 108 ? -0.511 -6.864 2.130 1.00 93.44 108 ILE A O 1
ATOM 914 N N . CYS A 1 109 ? -2.101 -5.916 0.841 1.00 92.88 109 CYS A N 1
ATOM 915 C CA . CYS A 1 109 ? -1.387 -5.979 -0.426 1.00 92.88 109 CYS A CA 1
ATOM 916 C C . CYS A 1 109 ? -1.236 -4.562 -0.971 1.00 92.88 109 CYS A C 1
ATOM 918 O O . CYS A 1 109 ? -2.227 -3.832 -1.068 1.00 92.88 109 CYS A O 1
ATOM 920 N N . ILE A 1 110 ? -0.013 -4.180 -1.320 1.00 93.69 110 ILE A N 1
ATOM 921 C CA . ILE A 1 110 ? 0.307 -2.884 -1.913 1.00 93.69 110 ILE A CA 1
ATOM 922 C C . ILE A 1 110 ? 0.899 -3.137 -3.287 1.00 93.69 110 ILE A C 1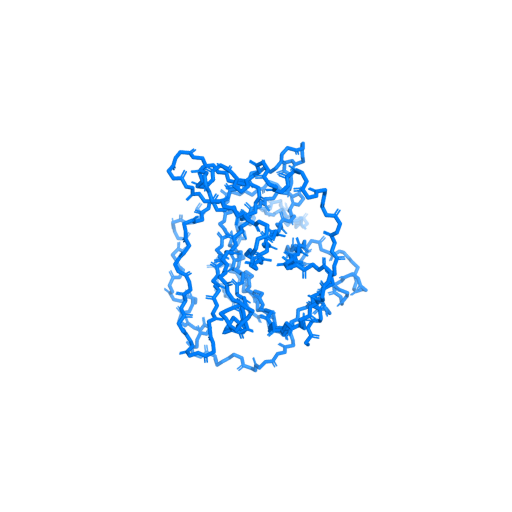
ATOM 924 O O . ILE A 1 110 ? 1.926 -3.800 -3.403 1.00 93.69 110 ILE A O 1
ATOM 928 N N . ASP A 1 111 ? 0.264 -2.583 -4.310 1.00 93.31 111 ASP A N 1
ATOM 929 C CA . ASP A 1 111 ? 0.702 -2.719 -5.691 1.00 93.31 111 ASP A CA 1
ATOM 930 C C . ASP A 1 111 ? 1.172 -1.349 -6.190 1.00 93.31 111 ASP A C 1
ATOM 932 O O . ASP A 1 111 ? 0.402 -0.388 -6.195 1.00 93.31 111 ASP A O 1
ATOM 936 N N . TRP A 1 112 ? 2.425 -1.249 -6.622 1.00 93.56 112 TRP A N 1
ATOM 937 C CA . TRP A 1 112 ? 3.008 -0.065 -7.247 1.00 93.56 112 TRP A CA 1
ATOM 938 C C . TRP A 1 112 ? 3.319 -0.357 -8.709 1.00 93.56 112 TRP A C 1
ATOM 940 O O . TRP A 1 112 ? 3.990 -1.332 -9.025 1.00 93.56 112 TRP A O 1
ATOM 950 N N . LYS A 1 113 ? 2.850 0.511 -9.603 1.00 92.12 113 LYS A N 1
ATOM 951 C CA . LYS A 1 113 ? 3.087 0.430 -11.046 1.00 92.12 113 LYS A CA 1
ATOM 952 C C . LYS A 1 113 ? 3.774 1.706 -11.495 1.00 92.12 113 LYS A C 1
ATOM 954 O O . LYS A 1 113 ? 3.229 2.791 -11.285 1.00 92.12 113 LYS A O 1
ATOM 959 N N . LEU A 1 114 ? 4.939 1.590 -12.110 1.00 91.12 114 LEU A N 1
ATOM 960 C CA . LEU A 1 114 ? 5.822 2.710 -12.414 1.00 91.12 114 LEU A CA 1
ATOM 961 C C . LEU A 1 114 ? 6.347 2.583 -13.845 1.00 91.12 114 LEU A C 1
ATOM 963 O O . LEU A 1 114 ? 6.838 1.522 -14.207 1.00 91.12 114 LEU A O 1
ATOM 967 N N . SER A 1 115 ? 6.317 3.663 -14.628 1.00 88.62 115 SER A N 1
ATOM 968 C CA . SER A 1 115 ? 7.133 3.772 -15.844 1.00 88.62 115 SER A CA 1
ATOM 969 C C . SER A 1 115 ? 8.063 4.979 -15.789 1.00 88.62 115 SER A C 1
ATOM 971 O O . SER A 1 115 ? 7.717 6.030 -15.234 1.00 88.62 115 SER A O 1
ATOM 973 N N . TYR A 1 116 ? 9.264 4.811 -16.332 1.00 85.75 116 TYR A N 1
ATOM 974 C CA . TYR A 1 116 ? 10.305 5.833 -16.400 1.00 85.75 116 TYR A CA 1
ATOM 975 C C . TYR A 1 116 ? 11.280 5.522 -17.531 1.00 85.75 116 TYR A C 1
ATOM 977 O O . TYR A 1 116 ? 11.415 4.370 -17.947 1.00 85.75 116 TYR A O 1
ATOM 985 N N . ASP A 1 117 ? 11.985 6.552 -17.980 1.00 82.56 117 ASP A N 1
ATOM 986 C CA . ASP A 1 117 ? 13.018 6.413 -18.996 1.00 82.56 117 ASP A CA 1
ATOM 987 C C . ASP A 1 117 ? 14.380 6.261 -18.319 1.00 82.56 117 ASP A C 1
ATOM 989 O O . ASP A 1 117 ? 14.673 6.898 -17.300 1.00 82.56 117 ASP A O 1
ATOM 993 N N . THR A 1 118 ? 15.219 5.390 -18.869 1.00 74.88 118 THR A N 1
ATOM 994 C CA . THR A 1 118 ? 16.601 5.215 -18.427 1.00 74.88 118 THR A CA 1
ATOM 995 C C . THR A 1 118 ? 17.550 5.334 -19.613 1.00 74.88 118 THR A C 1
ATOM 997 O O . THR A 1 118 ? 17.293 4.793 -20.688 1.00 74.88 118 THR A O 1
ATOM 1000 N N . GLU A 1 119 ? 18.651 6.058 -19.419 1.00 66.25 119 GLU A N 1
ATOM 1001 C CA . GLU A 1 119 ? 19.739 6.133 -20.391 1.00 66.25 119 GLU A CA 1
ATOM 1002 C C . GLU A 1 119 ? 20.681 4.944 -20.183 1.00 66.25 119 GLU A C 1
ATOM 1004 O O . GLU A 1 119 ? 21.323 4.824 -19.133 1.00 66.25 119 GLU A O 1
ATOM 1009 N N . ILE A 1 120 ? 20.821 4.082 -21.193 1.00 58.62 120 ILE A N 1
ATOM 1010 C CA . ILE A 1 120 ? 21.965 3.169 -21.246 1.00 58.62 120 ILE A CA 1
ATOM 1011 C C . ILE A 1 120 ? 23.079 3.868 -22.011 1.00 58.62 120 ILE A C 1
ATOM 1013 O O . ILE A 1 120 ? 22.975 4.090 -23.218 1.00 58.62 120 ILE A O 1
ATOM 1017 N N . LYS A 1 121 ? 24.182 4.153 -21.314 1.00 52.66 121 LYS A N 1
ATOM 1018 C CA . LYS A 1 121 ? 25.425 4.589 -21.953 1.00 52.66 121 LYS A CA 1
ATOM 1019 C C . LYS A 1 121 ? 26.028 3.414 -22.710 1.00 52.66 121 LYS A C 1
ATOM 1021 O O . LYS A 1 121 ? 26.728 2.592 -22.116 1.00 52.66 121 LYS A O 1
ATOM 1026 N N . GLN A 1 122 ? 25.756 3.310 -24.008 1.00 51.06 122 GLN A N 1
ATOM 1027 C CA . GLN A 1 122 ? 26.523 2.420 -24.873 1.00 51.06 122 GLN A CA 1
ATOM 1028 C C . GLN A 1 122 ? 27.742 3.163 -25.438 1.00 51.06 122 GLN A C 1
ATOM 1030 O O . GLN A 1 122 ? 27.700 4.381 -25.601 1.00 51.06 122 GLN A O 1
ATOM 1035 N N . PRO A 1 123 ? 28.839 2.458 -25.774 1.00 54.16 123 PRO A N 1
ATOM 1036 C CA . PRO A 1 123 ? 30.071 3.089 -26.255 1.00 54.16 123 PRO A CA 1
ATOM 1037 C C . PRO A 1 123 ? 29.906 3.945 -27.520 1.00 54.16 123 PRO A C 1
ATOM 1039 O O . PRO A 1 123 ? 30.766 4.776 -27.799 1.00 54.16 123 PRO A O 1
ATOM 1042 N N . SER A 1 124 ? 28.844 3.720 -28.302 1.00 56.03 124 SER A N 1
ATOM 1043 C CA . SER A 1 124 ? 28.643 4.358 -29.604 1.00 56.03 124 SER A CA 1
ATOM 1044 C C . SER A 1 124 ? 27.437 5.293 -29.692 1.00 56.03 124 SER A C 1
ATOM 1046 O O . SER A 1 124 ? 27.535 6.232 -30.469 1.00 56.03 124 SER A O 1
ATOM 1048 N N . HIS A 1 125 ? 26.360 5.104 -28.916 1.00 49.47 125 HIS A N 1
ATOM 1049 C CA . HIS A 1 125 ? 25.191 6.001 -28.872 1.00 49.47 125 HIS A CA 1
ATOM 1050 C C . HIS A 1 125 ? 24.450 5.898 -27.532 1.00 49.47 125 HIS A C 1
ATOM 1052 O O . HIS A 1 125 ? 24.350 4.812 -26.963 1.00 49.47 125 HIS A O 1
ATOM 1058 N N . ASP A 1 126 ? 23.873 7.010 -27.076 1.00 55.78 126 ASP A N 1
ATOM 1059 C CA . ASP A 1 126 ? 22.904 7.008 -25.982 1.00 55.78 126 ASP A CA 1
ATOM 1060 C C . ASP A 1 126 ? 21.545 6.553 -26.536 1.00 55.78 126 ASP A C 1
ATOM 1062 O O . ASP A 1 126 ? 21.064 7.085 -27.538 1.00 55.78 126 ASP A O 1
ATOM 1066 N N . THR A 1 127 ? 20.950 5.526 -25.927 1.00 59.69 127 THR A N 1
ATOM 1067 C CA . THR A 1 127 ? 19.595 5.055 -26.260 1.00 59.69 127 THR A CA 1
ATOM 1068 C C . THR A 1 127 ? 18.719 5.189 -25.020 1.00 59.69 127 THR A C 1
ATOM 1070 O O . THR A 1 127 ? 19.079 4.680 -23.955 1.00 59.69 127 THR A O 1
ATOM 1073 N N . GLU A 1 128 ? 17.584 5.877 -25.155 1.00 66.50 128 GLU A N 1
ATOM 1074 C CA . GLU A 1 128 ? 16.543 5.914 -24.126 1.00 66.50 128 GLU A CA 1
ATOM 1075 C C . GLU A 1 128 ? 15.764 4.599 -24.155 1.00 66.50 128 GLU A C 1
ATOM 1077 O O . GLU A 1 128 ? 15.243 4.201 -25.197 1.00 66.50 128 GLU A O 1
ATOM 1082 N N . ILE A 1 129 ? 15.681 3.924 -23.010 1.00 69.88 129 ILE A N 1
ATOM 1083 C CA . ILE A 1 129 ? 14.844 2.736 -22.842 1.00 69.88 129 ILE A CA 1
ATOM 1084 C C . ILE A 1 129 ? 13.708 3.083 -21.897 1.00 69.88 129 ILE A C 1
ATOM 1086 O O . ILE A 1 129 ? 13.937 3.524 -20.767 1.00 69.88 129 ILE A O 1
ATOM 1090 N N . LYS A 1 130 ? 12.480 2.834 -22.351 1.00 77.62 130 LYS A N 1
ATOM 1091 C CA . LYS A 1 130 ? 11.301 2.923 -21.498 1.00 77.62 130 LYS A CA 1
ATOM 1092 C C . LYS A 1 130 ? 11.224 1.670 -20.634 1.00 77.62 130 LYS A C 1
ATOM 1094 O O . LYS A 1 130 ? 11.114 0.560 -21.149 1.00 77.62 130 LYS A O 1
ATOM 1099 N N . LYS A 1 131 ? 11.275 1.842 -19.316 1.00 83.69 131 LYS A N 1
ATOM 1100 C CA . LYS A 1 131 ? 11.062 0.761 -18.350 1.00 83.69 131 LYS A CA 1
ATOM 1101 C C . LYS A 1 131 ? 9.661 0.848 -17.769 1.00 83.69 131 LYS A C 1
ATOM 1103 O O . LYS A 1 131 ? 9.188 1.939 -17.443 1.00 83.69 131 LYS A O 1
ATOM 1108 N N . TYR A 1 132 ? 9.021 -0.304 -17.599 1.00 85.62 132 TYR A N 1
ATOM 1109 C CA . TYR A 1 132 ? 7.805 -0.437 -16.807 1.00 85.62 132 TYR A CA 1
ATOM 1110 C C . TYR A 1 132 ? 7.994 -1.506 -15.736 1.00 85.62 132 TYR A C 1
ATOM 1112 O O . TYR A 1 132 ? 8.517 -2.582 -16.005 1.00 85.62 132 TYR A O 1
ATOM 1120 N N . VAL A 1 133 ? 7.581 -1.178 -14.518 1.00 87.62 133 VAL A N 1
ATOM 1121 C CA . VAL A 1 133 ? 7.817 -1.978 -13.323 1.00 87.62 133 VAL A CA 1
ATOM 1122 C C . VAL A 1 133 ? 6.511 -2.132 -12.560 1.00 87.62 133 VAL A C 1
ATOM 1124 O O . VAL A 1 133 ? 5.841 -1.138 -12.256 1.00 87.62 133 VAL A O 1
ATOM 1127 N N . GLU A 1 134 ? 6.183 -3.370 -12.198 1.00 90.50 134 GLU A N 1
ATOM 1128 C CA . GLU A 1 134 ? 5.179 -3.675 -11.182 1.00 90.50 134 GLU A CA 1
ATOM 1129 C C . GLU A 1 134 ? 5.846 -4.260 -9.934 1.00 90.50 134 GLU A C 1
ATOM 1131 O O . GLU A 1 134 ? 6.530 -5.277 -9.990 1.00 90.50 134 GLU A O 1
ATOM 1136 N N . THR A 1 135 ? 5.594 -3.638 -8.786 1.00 89.50 135 THR A N 1
ATOM 1137 C CA . THR A 1 135 ? 6.026 -4.111 -7.470 1.00 89.50 135 THR A CA 1
ATOM 1138 C C . THR A 1 135 ? 4.798 -4.448 -6.638 1.00 89.50 135 THR A C 1
ATOM 1140 O O . THR A 1 135 ? 3.913 -3.608 -6.487 1.00 89.50 135 THR A O 1
ATOM 1143 N N . ARG A 1 136 ? 4.762 -5.645 -6.054 1.00 90.94 136 ARG A N 1
ATOM 1144 C CA . ARG A 1 136 ? 3.695 -6.098 -5.156 1.00 90.94 136 ARG A CA 1
ATOM 1145 C C . ARG A 1 136 ? 4.280 -6.466 -3.808 1.00 90.94 136 ARG A C 1
ATOM 1147 O O . ARG A 1 136 ? 5.214 -7.258 -3.734 1.00 90.94 136 ARG A O 1
ATOM 1154 N N . ILE A 1 137 ? 3.731 -5.879 -2.755 1.00 90.12 137 ILE A N 1
ATOM 1155 C CA . ILE A 1 137 ? 4.231 -5.994 -1.387 1.00 90.12 137 ILE A CA 1
ATOM 1156 C C . ILE A 1 137 ? 3.127 -6.556 -0.509 1.00 90.12 137 ILE A C 1
ATOM 1158 O O . ILE A 1 137 ? 2.002 -6.047 -0.517 1.00 90.12 137 ILE A O 1
ATOM 1162 N N . PHE A 1 138 ? 3.460 -7.570 0.283 1.00 89.38 138 PHE A N 1
ATOM 1163 C CA . PHE A 1 138 ? 2.509 -8.228 1.161 1.00 89.38 138 PHE A CA 1
ATOM 1164 C C . PHE A 1 138 ? 2.923 -8.127 2.626 1.00 89.38 138 PHE A C 1
ATOM 1166 O O . PHE A 1 138 ? 4.075 -8.367 2.997 1.00 89.38 138 PHE A O 1
ATOM 1173 N N . TYR A 1 139 ? 1.927 -7.832 3.457 1.00 88.44 139 TYR A N 1
ATOM 1174 C CA . TYR A 1 139 ? 2.036 -7.846 4.909 1.00 88.44 139 TYR A CA 1
ATOM 1175 C C . TYR A 1 139 ? 0.972 -8.750 5.498 1.00 88.44 139 TYR A C 1
ATOM 1177 O O . TYR A 1 139 ? -0.218 -8.523 5.278 1.00 88.44 139 TYR A O 1
ATOM 1185 N N . ASN A 1 140 ? 1.402 -9.719 6.292 1.00 89.56 140 ASN A N 1
ATOM 1186 C CA . ASN A 1 140 ? 0.551 -10.492 7.177 1.00 89.56 140 ASN A CA 1
ATOM 1187 C C . ASN A 1 140 ? 0.461 -9.760 8.516 1.00 89.56 140 ASN A C 1
ATOM 1189 O O . ASN A 1 140 ? 1.473 -9.403 9.123 1.00 89.56 140 ASN A O 1
ATOM 1193 N N . LEU A 1 141 ? -0.764 -9.518 8.968 1.00 88.31 141 LEU A N 1
ATOM 1194 C CA . LEU A 1 141 ? -1.045 -8.690 10.128 1.00 88.31 141 LEU A CA 1
ATOM 1195 C C . LEU A 1 141 ? -1.524 -9.522 11.309 1.00 88.31 141 LEU A C 1
ATOM 1197 O O . LEU A 1 141 ? -2.457 -10.320 11.208 1.00 88.31 141 LEU A O 1
ATOM 1201 N N . GLU A 1 142 ? -0.934 -9.233 12.464 1.00 89.00 142 GLU A N 1
ATOM 1202 C CA . GLU A 1 142 ? -1.418 -9.687 13.757 1.00 89.00 142 GLU A CA 1
ATOM 1203 C C . GLU A 1 142 ? -1.551 -8.504 14.710 1.00 89.00 142 GLU A C 1
ATOM 1205 O O . GLU A 1 142 ? -0.621 -7.718 14.903 1.00 89.00 142 GLU A O 1
ATOM 1210 N N . PHE A 1 143 ? -2.716 -8.395 15.343 1.00 87.81 143 PHE A N 1
ATOM 1211 C CA . PHE A 1 143 ? -3.002 -7.327 16.291 1.00 87.81 143 PHE A CA 1
ATOM 1212 C C . PHE A 1 143 ? -2.960 -7.858 17.713 1.00 87.81 143 PHE A C 1
ATOM 1214 O O . PHE A 1 143 ? -3.602 -8.859 18.044 1.00 87.81 143 PHE A O 1
ATOM 1221 N N . LYS A 1 144 ? -2.263 -7.123 18.578 1.00 88.00 144 LYS A N 1
ATOM 1222 C CA . LYS A 1 144 ? -2.325 -7.301 20.027 1.00 88.00 144 LYS A CA 1
ATOM 1223 C C . LYS A 1 144 ? -3.150 -6.175 20.625 1.00 88.00 144 LYS A C 1
ATOM 1225 O O . LYS A 1 144 ? -2.972 -5.009 20.270 1.00 88.00 144 LYS A O 1
ATOM 1230 N N . LYS A 1 145 ? -4.070 -6.536 21.514 1.00 86.75 145 LYS A N 1
ATOM 1231 C CA . LYS A 1 145 ? -4.894 -5.562 22.222 1.00 86.75 145 LYS A CA 1
ATOM 1232 C C . LYS A 1 145 ? -4.012 -4.776 23.184 1.00 86.75 145 LYS A C 1
ATOM 1234 O O . LYS A 1 145 ? -3.256 -5.377 23.944 1.00 86.75 145 LYS A O 1
ATOM 1239 N N . ASP A 1 146 ? -4.132 -3.458 23.151 1.00 80.38 146 ASP A N 1
ATOM 1240 C CA . ASP A 1 146 ? -3.495 -2.564 24.110 1.00 80.38 146 ASP A CA 1
ATOM 1241 C C . ASP A 1 146 ? -4.577 -1.888 24.961 1.00 80.38 146 ASP A C 1
ATOM 1243 O O . ASP A 1 146 ? -5.634 -1.493 24.468 1.00 80.38 146 ASP A O 1
ATOM 1247 N N . GLU A 1 147 ? -4.331 -1.787 26.262 1.00 80.31 147 GLU A N 1
ATOM 1248 C CA . GLU A 1 147 ? -5.239 -1.146 27.213 1.00 80.31 147 GLU A CA 1
ATOM 1249 C C . GLU A 1 147 ? -5.169 0.388 27.151 1.00 80.31 147 GLU A C 1
ATOM 1251 O O . GLU A 1 147 ? -6.106 1.072 27.563 1.00 80.31 147 GLU A O 1
ATOM 1256 N N . LYS A 1 148 ? -4.066 0.947 26.637 1.00 78.81 148 LYS A N 1
ATOM 1257 C CA . LYS A 1 148 ? -3.782 2.390 26.620 1.00 78.81 148 LYS A CA 1
ATOM 1258 C C . LYS A 1 148 ? -4.132 3.063 25.300 1.00 78.81 148 LYS A C 1
ATOM 1260 O O . LYS A 1 148 ? -4.361 4.271 25.288 1.00 78.81 148 LYS A O 1
ATOM 1265 N N . SER A 1 149 ? -4.153 2.320 24.197 1.00 79.44 149 SER A N 1
ATOM 1266 C CA . SER A 1 149 ? -4.400 2.874 22.867 1.00 79.44 149 SER A CA 1
ATOM 1267 C C . SER A 1 149 ? -5.197 1.913 21.993 1.00 79.44 149 SER A C 1
ATOM 1269 O O . SER A 1 149 ? -4.997 0.705 22.006 1.00 79.44 149 SER A O 1
ATOM 1271 N N . LYS A 1 150 ? -6.103 2.489 21.201 1.00 86.75 150 LYS A N 1
ATOM 1272 C CA . LYS A 1 150 ? -6.884 1.798 20.167 1.00 86.75 150 LYS A CA 1
ATOM 1273 C C . LYS A 1 150 ? -6.421 2.168 18.752 1.00 86.75 150 LYS A C 1
ATOM 1275 O O . LYS A 1 150 ? -7.107 1.872 17.777 1.00 86.75 150 LYS A O 1
ATOM 1280 N N . PHE A 1 151 ? -5.289 2.861 18.647 1.00 85.69 151 PHE A N 1
ATOM 1281 C CA . PHE A 1 151 ? -4.717 3.339 17.396 1.00 85.69 151 PHE A CA 1
ATOM 1282 C C . PHE A 1 151 ? -3.529 2.467 16.984 1.00 85.69 151 PHE A C 1
ATOM 1284 O O . PHE A 1 151 ? -2.546 2.361 17.717 1.00 85.69 151 PHE A O 1
ATOM 1291 N N . TYR A 1 152 ? -3.635 1.886 15.796 1.00 85.94 152 TYR A N 1
ATOM 1292 C CA . TYR A 1 152 ? -2.648 1.046 15.135 1.00 85.94 152 TYR A CA 1
ATOM 1293 C C . TYR A 1 152 ? -2.180 1.758 13.875 1.00 85.94 152 TYR A C 1
ATOM 1295 O O . TYR A 1 152 ? -2.975 2.372 13.163 1.00 85.94 152 TYR A O 1
ATOM 1303 N N . TYR A 1 153 ? -0.887 1.681 13.591 1.00 85.19 153 TYR A N 1
ATOM 1304 C CA . TYR A 1 153 ? -0.281 2.451 12.517 1.00 85.19 153 TYR A CA 1
ATOM 1305 C C . TYR A 1 153 ? 0.710 1.589 11.754 1.00 85.19 153 TYR A C 1
ATOM 1307 O O . TYR A 1 153 ? 1.636 1.047 12.347 1.00 85.19 153 TYR A O 1
ATOM 1315 N N . LEU A 1 154 ? 0.524 1.489 10.442 1.00 86.19 154 LEU A N 1
ATOM 1316 C CA . LEU A 1 154 ? 1.485 0.872 9.540 1.00 86.19 154 LEU A CA 1
ATOM 1317 C C . LEU A 1 154 ? 1.937 1.932 8.545 1.00 86.19 154 LEU A C 1
ATOM 1319 O O . LEU A 1 154 ? 1.134 2.445 7.765 1.00 86.19 154 LEU A O 1
ATOM 1323 N N . SER A 1 155 ? 3.227 2.255 8.570 1.00 85.19 155 SER A N 1
ATOM 1324 C CA . SER A 1 155 ? 3.824 3.136 7.576 1.00 85.19 155 SER A CA 1
ATOM 1325 C C . SER A 1 155 ? 4.968 2.457 6.870 1.00 85.19 155 SER A C 1
ATOM 1327 O O . SER A 1 155 ? 5.882 1.934 7.503 1.00 85.19 155 SER A O 1
ATOM 1329 N N . THR A 1 156 ? 4.922 2.528 5.549 1.00 84.25 156 THR A N 1
ATOM 1330 C CA . THR A 1 156 ? 5.932 1.954 4.676 1.00 84.25 156 THR A CA 1
ATOM 1331 C C . THR A 1 156 ? 6.645 3.073 3.929 1.00 84.25 156 THR A C 1
ATOM 1333 O O . THR A 1 156 ? 6.115 4.179 3.732 1.00 84.25 156 THR A O 1
ATOM 1336 N N . ILE A 1 157 ? 7.898 2.801 3.574 1.00 85.44 157 ILE A N 1
ATOM 1337 C CA . ILE A 1 157 ? 8.610 3.542 2.542 1.00 85.44 157 ILE A CA 1
ATOM 1338 C C . ILE A 1 157 ? 9.109 2.505 1.545 1.00 85.44 157 ILE A C 1
ATOM 1340 O O . ILE A 1 157 ? 10.049 1.760 1.820 1.00 85.44 157 ILE A O 1
ATOM 1344 N N . ASP A 1 158 ? 8.429 2.469 0.413 1.00 86.88 158 ASP A N 1
ATOM 1345 C CA . ASP A 1 158 ? 8.612 1.535 -0.678 1.00 86.88 158 ASP A CA 1
ATOM 1346 C C . ASP A 1 158 ? 9.489 2.170 -1.759 1.00 86.88 158 ASP A C 1
ATOM 1348 O O . ASP A 1 158 ? 9.496 3.392 -1.938 1.00 86.88 158 ASP A O 1
ATOM 1352 N N . TYR A 1 159 ? 10.226 1.338 -2.489 1.00 83.94 159 TYR A N 1
ATOM 1353 C CA . TYR A 1 159 ? 11.185 1.765 -3.501 1.00 83.94 159 TYR A CA 1
ATOM 1354 C C . TYR A 1 159 ? 11.059 0.872 -4.733 1.00 83.94 159 TYR A C 1
ATOM 1356 O O . TYR A 1 159 ? 10.672 -0.291 -4.637 1.00 83.94 159 TYR A O 1
ATOM 1364 N N . ASN A 1 160 ? 11.470 1.382 -5.893 1.00 78.81 160 ASN A N 1
ATOM 1365 C CA . ASN A 1 160 ? 12.011 0.477 -6.901 1.00 78.81 160 ASN A CA 1
ATOM 1366 C C . ASN A 1 160 ? 13.391 0.023 -6.395 1.00 78.81 160 ASN A C 1
ATOM 1368 O O . ASN A 1 160 ? 14.287 0.861 -6.260 1.00 78.81 160 ASN A O 1
ATOM 1372 N N . TYR A 1 161 ? 13.564 -1.266 -6.089 1.00 72.69 161 TYR A N 1
ATOM 1373 C CA . TYR A 1 161 ? 14.814 -1.765 -5.510 1.00 72.69 161 TYR A CA 1
ATOM 1374 C C . TYR A 1 161 ? 16.012 -1.586 -6.453 1.00 72.69 161 TYR A C 1
ATOM 1376 O O . TYR A 1 161 ? 17.122 -1.448 -5.957 1.00 72.69 161 TYR A O 1
ATOM 1384 N N . GLU A 1 162 ? 15.813 -1.488 -7.778 1.00 71.00 162 GLU A N 1
ATOM 1385 C CA . GLU A 1 162 ? 16.893 -1.157 -8.725 1.00 71.00 162 GLU A CA 1
ATOM 1386 C C . GLU A 1 162 ? 17.538 0.208 -8.423 1.00 71.00 162 GLU A C 1
ATOM 1388 O O . GLU A 1 162 ? 18.662 0.488 -8.829 1.00 71.00 162 GLU A O 1
ATOM 1393 N N . THR A 1 163 ? 16.828 1.089 -7.709 1.00 72.50 163 THR A N 1
ATOM 1394 C CA . THR A 1 163 ? 17.356 2.394 -7.290 1.00 72.50 163 THR A CA 1
ATOM 1395 C C . THR A 1 163 ? 18.180 2.336 -6.004 1.00 72.50 163 THR A C 1
ATOM 1397 O O . THR A 1 163 ? 18.809 3.345 -5.658 1.00 72.50 163 THR A O 1
ATOM 1400 N N . LEU A 1 164 ? 18.175 1.191 -5.310 1.00 77.44 164 LEU A N 1
ATOM 1401 C CA . LEU A 1 164 ? 19.012 0.905 -4.148 1.00 77.44 164 LEU A CA 1
ATOM 1402 C C . LEU A 1 164 ? 20.378 0.415 -4.647 1.00 77.44 164 LEU A C 1
ATOM 1404 O O . LEU A 1 164 ? 20.482 -0.612 -5.305 1.00 77.44 164 LEU A O 1
ATOM 1408 N N . GLU A 1 165 ? 21.428 1.173 -4.343 1.00 72.88 165 GLU A N 1
ATOM 1409 C CA . GLU A 1 165 ? 22.773 0.944 -4.896 1.00 72.88 165 GLU A CA 1
ATOM 1410 C C . GLU A 1 165 ? 23.621 -0.032 -4.057 1.00 72.88 165 GLU A C 1
ATOM 1412 O O . GLU A 1 165 ? 24.641 -0.526 -4.527 1.00 72.88 165 GLU A O 1
ATOM 1417 N N . GLU A 1 166 ? 23.206 -0.325 -2.822 1.00 80.12 166 GLU A N 1
ATOM 1418 C CA . GLU A 1 166 ? 23.960 -1.147 -1.869 1.00 80.12 166 GLU A CA 1
ATOM 1419 C C . GLU A 1 166 ? 23.199 -2.437 -1.539 1.00 80.12 166 GLU A C 1
ATOM 1421 O O . GLU A 1 166 ? 22.027 -2.395 -1.160 1.00 80.12 166 GLU A O 1
ATOM 1426 N N . GLU A 1 167 ? 23.877 -3.584 -1.631 1.00 77.94 167 GLU A N 1
ATOM 1427 C CA . GLU A 1 167 ? 23.294 -4.911 -1.374 1.00 77.94 167 GLU A CA 1
ATOM 1428 C C . GLU A 1 167 ? 22.716 -5.035 0.044 1.00 77.94 167 GLU A C 1
ATOM 1430 O O . GLU A 1 167 ? 21.637 -5.598 0.233 1.00 77.94 167 GLU A O 1
ATOM 1435 N N . GLU A 1 168 ? 23.376 -4.431 1.035 1.00 80.75 168 GLU A N 1
ATOM 1436 C CA . GLU A 1 168 ? 22.877 -4.362 2.412 1.00 80.75 168 GLU A CA 1
ATOM 1437 C C . GLU A 1 168 ? 21.534 -3.622 2.485 1.00 80.75 168 GLU A C 1
ATOM 1439 O O . GLU A 1 168 ? 20.587 -4.129 3.083 1.00 80.75 168 GLU A O 1
ATOM 1444 N N . LYS A 1 169 ? 21.392 -2.489 1.782 1.00 80.94 169 LYS A N 1
ATOM 1445 C CA . LYS A 1 169 ? 20.130 -1.730 1.714 1.00 80.94 169 LYS A CA 1
ATOM 1446 C C . LYS A 1 169 ? 19.027 -2.503 1.001 1.00 80.94 169 LYS A C 1
ATOM 1448 O O . LYS A 1 169 ? 17.867 -2.406 1.395 1.00 80.94 169 LYS A O 1
ATOM 1453 N N . ILE A 1 170 ? 19.369 -3.265 -0.038 1.00 81.06 170 ILE A N 1
ATOM 1454 C CA . ILE A 1 170 ? 18.424 -4.147 -0.738 1.00 81.06 170 ILE A CA 1
ATOM 1455 C C . ILE A 1 170 ? 17.926 -5.240 0.215 1.00 81.06 170 ILE A C 1
ATOM 1457 O O . ILE A 1 170 ? 16.723 -5.484 0.313 1.00 81.06 170 ILE A O 1
ATOM 1461 N N . LYS A 1 171 ? 18.835 -5.868 0.966 1.00 80.06 171 LYS A N 1
ATOM 1462 C CA . LYS A 1 171 ? 18.486 -6.894 1.949 1.00 80.06 171 LYS A CA 1
ATOM 1463 C C . LYS A 1 171 ? 17.610 -6.333 3.072 1.00 80.06 171 LYS A C 1
ATOM 1465 O O . LYS A 1 171 ? 16.556 -6.901 3.350 1.00 80.06 171 LYS A O 1
ATOM 1470 N N . GLU A 1 172 ? 17.993 -5.200 3.658 1.00 82.69 172 GLU A N 1
ATOM 1471 C CA . GLU A 1 172 ? 17.200 -4.493 4.673 1.00 82.69 172 GLU A CA 1
ATOM 1472 C C . GLU A 1 172 ? 15.823 -4.073 4.148 1.00 82.69 172 GLU A C 1
ATOM 1474 O O . GLU A 1 172 ? 14.842 -4.063 4.892 1.00 82.69 172 GLU A O 1
ATOM 1479 N N . TYR A 1 173 ? 15.731 -3.701 2.869 1.00 83.44 173 TYR A N 1
ATOM 1480 C CA . TYR A 1 173 ? 14.465 -3.378 2.224 1.00 83.44 173 TYR A CA 1
ATOM 1481 C C . TYR A 1 173 ? 13.546 -4.602 2.197 1.00 83.44 173 TYR A C 1
ATOM 1483 O O . TYR A 1 173 ? 12.444 -4.534 2.739 1.00 83.44 173 TYR A O 1
ATOM 1491 N N . PHE A 1 174 ? 14.017 -5.736 1.671 1.00 82.88 174 PHE A N 1
ATOM 1492 C CA . PHE A 1 174 ? 13.222 -6.966 1.593 1.00 82.88 174 PHE A CA 1
ATOM 1493 C C . PHE A 1 174 ? 12.950 -7.627 2.948 1.00 82.88 174 PHE A C 1
ATOM 1495 O O . PHE A 1 174 ? 11.985 -8.372 3.095 1.00 82.88 174 PHE A O 1
ATOM 1502 N N . GLU A 1 175 ? 13.766 -7.373 3.972 1.00 82.50 175 GLU A N 1
ATOM 1503 C CA . GLU A 1 175 ? 13.516 -7.848 5.338 1.00 82.50 175 GLU A CA 1
ATOM 1504 C C . GLU A 1 175 ? 12.263 -7.272 5.991 1.00 82.50 175 GLU A C 1
ATOM 1506 O O . GLU A 1 175 ? 11.740 -7.881 6.923 1.00 82.50 175 GLU A O 1
ATOM 1511 N N . LYS A 1 176 ? 11.732 -6.168 5.464 1.00 81.62 176 LYS A N 1
ATOM 1512 C CA . LYS A 1 176 ? 10.520 -5.527 5.981 1.00 81.62 176 LYS A CA 1
ATOM 1513 C C . LYS A 1 176 ? 9.236 -6.206 5.518 1.00 81.62 176 LYS A C 1
ATOM 1515 O O . LYS A 1 176 ? 8.189 -5.901 6.071 1.00 81.62 176 LYS A O 1
ATOM 1520 N N . PHE A 1 177 ? 9.274 -7.072 4.513 1.00 84.62 177 PHE A N 1
ATOM 1521 C CA . PHE A 1 177 ? 8.065 -7.635 3.910 1.00 84.62 177 PHE A CA 1
ATOM 1522 C C . PHE A 1 177 ? 7.915 -9.111 4.266 1.00 84.62 177 PHE A C 1
ATOM 1524 O O . PHE A 1 177 ? 8.908 -9.813 4.472 1.00 84.62 177 PHE A O 1
ATOM 1531 N N . ASP A 1 178 ? 6.670 -9.583 4.337 1.00 84.62 178 ASP A N 1
ATOM 1532 C CA . ASP A 1 178 ? 6.420 -11.022 4.434 1.00 84.62 178 ASP A CA 1
ATOM 1533 C C . ASP A 1 178 ? 6.629 -11.693 3.070 1.00 84.62 178 ASP A C 1
ATOM 1535 O O . ASP A 1 178 ? 7.205 -12.777 3.007 1.00 84.62 178 ASP A O 1
ATOM 1539 N N . ASP A 1 179 ? 6.213 -11.016 1.997 1.00 82.94 179 ASP A N 1
ATOM 1540 C CA . ASP A 1 179 ? 6.418 -11.422 0.605 1.00 82.94 179 ASP A CA 1
ATOM 1541 C C . ASP A 1 179 ? 6.537 -10.175 -0.288 1.00 82.94 179 ASP A C 1
ATOM 1543 O O . ASP A 1 179 ? 5.973 -9.112 0.012 1.00 82.94 179 ASP A O 1
ATOM 1547 N N . PHE A 1 180 ? 7.286 -10.304 -1.376 1.00 85.00 180 PHE A N 1
ATOM 1548 C CA . PHE A 1 180 ? 7.546 -9.257 -2.348 1.00 85.00 180 PHE A CA 1
ATOM 1549 C C . PHE A 1 180 ? 7.723 -9.863 -3.744 1.00 85.00 180 PHE A C 1
ATOM 1551 O O . PHE A 1 180 ? 8.609 -10.687 -3.968 1.00 85.00 180 PHE A O 1
ATOM 1558 N N . LEU A 1 181 ? 6.931 -9.392 -4.706 1.00 86.00 181 LEU A N 1
ATOM 1559 C CA . LEU A 1 181 ? 7.051 -9.745 -6.120 1.00 86.00 181 LEU A CA 1
ATOM 1560 C C . LEU A 1 181 ? 7.406 -8.500 -6.926 1.00 86.00 181 LEU A C 1
ATOM 1562 O O . LEU A 1 181 ? 6.764 -7.457 -6.793 1.00 86.00 181 LEU A O 1
ATOM 1566 N N . HIS A 1 182 ? 8.391 -8.629 -7.802 1.00 87.06 182 HIS A N 1
ATOM 1567 C CA . HIS A 1 182 ? 8.766 -7.591 -8.747 1.00 87.06 182 HIS A CA 1
ATOM 1568 C C . HIS A 1 182 ? 8.752 -8.127 -10.161 1.00 87.06 182 HIS A C 1
ATOM 1570 O O . HIS A 1 182 ? 9.270 -9.215 -10.411 1.00 87.06 182 HIS A O 1
ATOM 1576 N N . ILE A 1 183 ? 8.166 -7.354 -11.064 1.00 86.88 183 ILE A N 1
ATOM 1577 C CA . ILE A 1 183 ? 8.017 -7.704 -12.468 1.00 86.88 183 ILE A CA 1
ATOM 1578 C C . ILE A 1 183 ? 8.527 -6.531 -13.298 1.00 86.88 183 ILE A C 1
ATOM 1580 O O . ILE A 1 183 ? 7.980 -5.427 -13.235 1.00 86.88 183 ILE A O 1
ATOM 1584 N N . ASP A 1 184 ? 9.565 -6.803 -14.075 1.00 84.69 184 ASP A N 1
ATOM 1585 C CA . ASP A 1 184 ? 10.204 -5.890 -15.006 1.00 84.69 184 ASP A CA 1
ATOM 1586 C C . ASP A 1 184 ? 9.704 -6.172 -16.422 1.00 84.69 184 ASP A C 1
ATOM 1588 O O . ASP A 1 184 ? 9.831 -7.283 -16.942 1.00 84.69 184 ASP A O 1
ATOM 1592 N N . PHE A 1 185 ? 9.162 -5.146 -17.067 1.00 84.00 185 PHE A N 1
ATOM 1593 C CA . PHE A 1 185 ? 8.727 -5.200 -18.454 1.00 84.00 185 PHE A CA 1
ATOM 1594 C C . PHE A 1 185 ? 9.711 -4.424 -19.325 1.00 84.00 185 PHE A C 1
ATOM 1596 O O . PHE A 1 185 ? 9.939 -3.224 -19.134 1.00 84.00 185 PHE A O 1
ATOM 1603 N N . TYR A 1 186 ? 10.249 -5.130 -20.311 1.00 78.31 186 TYR A N 1
ATOM 1604 C CA . TYR A 1 186 ? 11.079 -4.605 -21.384 1.00 78.31 186 TYR A CA 1
ATOM 1605 C C . TYR A 1 186 ? 10.289 -4.648 -22.699 1.00 78.31 186 TYR A C 1
ATOM 1607 O O . TYR A 1 186 ? 9.208 -5.235 -22.767 1.00 78.31 186 TYR A O 1
ATOM 1615 N N . GLU A 1 187 ? 10.816 -4.033 -23.759 1.00 71.25 187 GLU A N 1
ATOM 1616 C CA . GLU A 1 187 ? 10.150 -4.038 -25.071 1.00 71.25 187 GLU A CA 1
ATOM 1617 C C . GLU A 1 187 ? 9.960 -5.454 -25.640 1.00 71.25 187 GLU A C 1
ATOM 1619 O O . GLU A 1 187 ? 8.963 -5.723 -26.308 1.00 71.25 187 GLU A O 1
ATOM 1624 N N . ASP A 1 188 ? 10.904 -6.359 -25.373 1.00 74.44 188 ASP A N 1
ATOM 1625 C CA . ASP A 1 188 ? 10.996 -7.691 -25.976 1.00 74.44 188 ASP A CA 1
ATOM 1626 C C . ASP A 1 188 ? 10.819 -8.848 -24.982 1.00 74.44 188 ASP A C 1
ATOM 1628 O O . ASP A 1 188 ? 10.657 -9.998 -25.398 1.00 74.44 188 ASP A O 1
ATOM 1632 N N . LYS A 1 189 ? 10.844 -8.573 -23.674 1.00 80.38 189 LYS A N 1
ATOM 1633 C CA . LYS A 1 189 ? 10.781 -9.600 -22.629 1.00 80.38 189 LYS A CA 1
ATOM 1634 C C . LYS A 1 189 ? 10.149 -9.094 -21.337 1.00 80.38 189 LYS A C 1
ATOM 1636 O O . LYS A 1 189 ? 10.088 -7.896 -21.073 1.00 80.38 189 LYS A O 1
ATOM 1641 N N . VAL A 1 190 ? 9.744 -10.041 -20.499 1.00 84.06 190 VAL A N 1
ATOM 1642 C CA . VAL A 1 190 ? 9.312 -9.796 -19.121 1.00 84.06 190 VAL A CA 1
ATOM 1643 C C . VAL A 1 190 ? 10.178 -10.643 -18.202 1.00 84.06 190 VAL A C 1
ATOM 1645 O O . VAL A 1 190 ? 10.383 -11.828 -18.458 1.00 84.06 190 VAL A O 1
ATOM 1648 N N . GLU A 1 191 ? 10.700 -10.033 -17.149 1.00 86.62 191 GLU A N 1
ATOM 1649 C CA . GLU A 1 191 ? 11.451 -10.714 -16.098 1.00 86.62 191 GLU A CA 1
ATOM 1650 C C . GLU A 1 191 ? 10.724 -10.514 -14.773 1.00 86.62 191 GLU A C 1
ATOM 1652 O O . GLU A 1 191 ? 10.109 -9.477 -14.544 1.00 86.62 191 GLU A O 1
ATOM 1657 N N . TRP A 1 192 ? 10.776 -11.498 -13.881 1.00 87.12 192 TRP A N 1
ATOM 1658 C CA . TRP A 1 192 ? 10.200 -11.348 -12.552 1.00 87.12 192 TRP A CA 1
ATOM 1659 C C . TRP A 1 192 ? 11.066 -12.012 -11.492 1.00 87.12 192 TRP A C 1
ATOM 1661 O O . TRP A 1 192 ? 11.839 -12.932 -11.769 1.00 87.12 192 TRP A O 1
ATOM 1671 N N . LYS A 1 193 ? 10.957 -11.504 -10.266 1.00 85.94 193 LYS A N 1
ATOM 1672 C CA . LYS A 1 193 ? 11.655 -12.014 -9.087 1.00 85.94 193 LYS A CA 1
ATOM 1673 C C . LYS A 1 193 ? 10.731 -11.964 -7.883 1.00 85.94 193 LYS A C 1
ATOM 1675 O O . LYS A 1 193 ? 10.114 -10.931 -7.619 1.00 85.94 193 LYS A O 1
ATOM 1680 N N . GLN A 1 194 ? 10.689 -13.059 -7.134 1.00 83.00 194 GLN A N 1
ATOM 1681 C CA . GLN A 1 194 ? 10.029 -13.122 -5.836 1.00 83.00 194 GLN A CA 1
ATOM 1682 C C . GLN A 1 194 ? 11.073 -13.149 -4.716 1.00 83.00 194 GLN A C 1
ATOM 1684 O O . GLN A 1 194 ? 12.093 -13.835 -4.809 1.00 83.00 194 GLN A O 1
ATOM 1689 N N . TYR A 1 195 ? 10.813 -12.397 -3.652 1.00 75.69 195 TYR A N 1
ATOM 1690 C CA . TYR A 1 195 ? 11.670 -12.291 -2.482 1.00 75.69 195 TYR A CA 1
ATOM 1691 C C . TYR A 1 195 ? 10.857 -12.609 -1.221 1.00 75.69 195 TYR A C 1
ATOM 1693 O O . TYR A 1 195 ? 10.064 -11.783 -0.773 1.00 75.69 195 TYR A O 1
ATOM 1701 N N . LYS A 1 196 ? 11.142 -13.776 -0.615 1.00 71.31 196 LYS A N 1
ATOM 1702 C CA . LYS A 1 196 ? 10.466 -14.342 0.578 1.00 71.31 196 LYS A CA 1
ATOM 1703 C C . LYS A 1 196 ? 8.980 -14.662 0.349 1.00 71.31 196 LYS A C 1
ATOM 1705 O O . LYS A 1 196 ? 8.436 -14.340 -0.692 1.00 71.31 196 LYS A O 1
ATOM 1710 N N . GLY A 1 197 ? 8.353 -15.317 1.327 1.00 66.69 197 GLY A N 1
ATOM 1711 C CA . GLY A 1 197 ? 6.913 -15.581 1.323 1.00 66.69 197 GLY A CA 1
ATOM 1712 C C . GLY A 1 197 ? 6.503 -16.947 0.777 1.00 66.69 197 GLY A C 1
ATOM 1713 O O . GLY A 1 197 ? 7.329 -17.847 0.625 1.00 66.69 197 GLY A O 1
ATOM 1714 N N . GLU A 1 198 ? 5.197 -17.103 0.561 1.00 65.25 198 GLU A N 1
ATOM 1715 C CA . GLU A 1 198 ? 4.624 -18.279 -0.096 1.00 65.25 198 GLU A CA 1
ATOM 1716 C C . GLU A 1 198 ? 4.873 -18.163 -1.597 1.00 65.25 198 GLU A C 1
ATOM 1718 O O . GLU A 1 198 ? 4.625 -17.112 -2.178 1.00 65.25 198 GLU A O 1
ATOM 1723 N N . GLU A 1 199 ? 5.364 -19.228 -2.227 1.00 74.00 199 GLU A N 1
ATOM 1724 C CA . GLU A 1 199 ? 5.610 -19.234 -3.669 1.00 74.00 199 GLU A CA 1
ATOM 1725 C C . GLU A 1 199 ? 4.320 -18.870 -4.415 1.00 74.00 199 GLU A C 1
ATOM 1727 O O . GLU A 1 199 ? 3.290 -19.536 -4.272 1.00 74.00 199 GLU A O 1
ATOM 1732 N N . ILE A 1 200 ? 4.356 -17.769 -5.169 1.00 76.50 200 ILE A N 1
ATOM 1733 C CA . ILE A 1 200 ? 3.202 -17.343 -5.953 1.00 76.50 200 ILE A CA 1
ATOM 1734 C C . ILE A 1 200 ? 3.164 -18.216 -7.203 1.00 76.50 200 ILE A C 1
ATOM 1736 O O . ILE A 1 200 ? 4.129 -18.255 -7.963 1.00 76.50 200 ILE A O 1
ATOM 1740 N N . GLU A 1 201 ? 2.038 -18.895 -7.432 1.00 80.31 201 GLU A N 1
ATOM 1741 C CA . GLU A 1 201 ? 1.867 -19.752 -8.606 1.00 80.31 201 GLU A CA 1
ATOM 1742 C C . GLU A 1 201 ? 2.172 -18.988 -9.901 1.00 80.31 201 GLU A C 1
ATOM 1744 O O . GLU A 1 201 ? 1.610 -17.917 -10.150 1.00 80.31 201 GLU A O 1
ATOM 1749 N N . GLU A 1 202 ? 3.008 -19.574 -10.759 1.00 80.69 202 GLU A N 1
ATOM 1750 C CA . GLU A 1 202 ? 3.443 -18.971 -12.023 1.00 80.6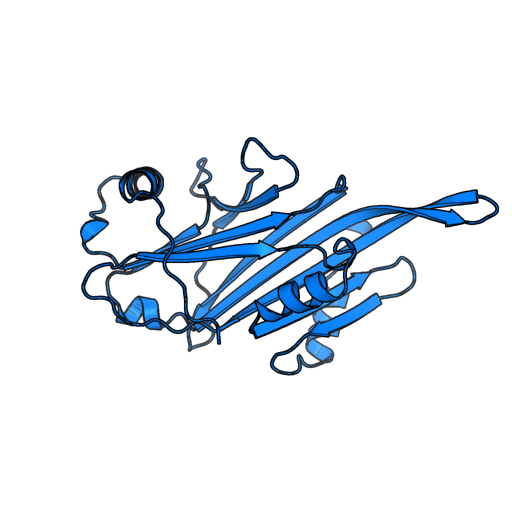9 202 GLU A CA 1
ATOM 1751 C C . GLU A 1 202 ? 2.252 -18.544 -12.897 1.00 80.69 202 GLU A C 1
ATOM 1753 O O . GLU A 1 202 ? 2.244 -17.438 -13.428 1.00 80.69 202 GLU A O 1
ATOM 1758 N N . ALA A 1 203 ? 1.171 -19.332 -12.92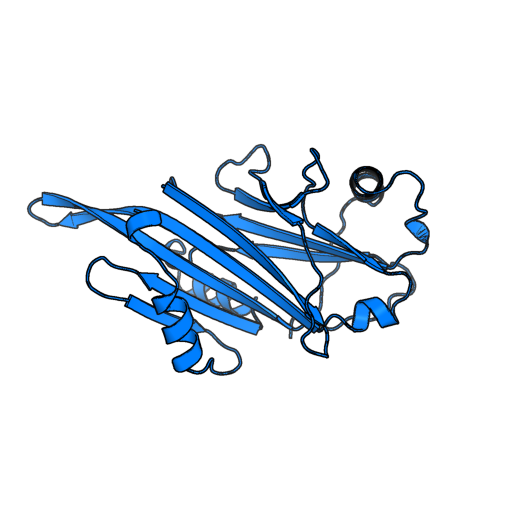5 1.00 81.62 203 ALA A N 1
ATOM 1759 C CA . ALA A 1 203 ? -0.069 -18.991 -13.629 1.00 81.62 203 ALA A CA 1
ATOM 1760 C C . ALA A 1 203 ? -0.713 -17.670 -13.148 1.00 81.62 203 ALA A C 1
ATOM 1762 O O . ALA A 1 203 ? -1.345 -16.949 -13.924 1.00 81.62 203 ALA A O 1
ATOM 1763 N N . THR A 1 204 ? -0.553 -17.320 -11.867 1.00 80.88 204 THR A N 1
ATOM 1764 C CA . THR A 1 204 ? -1.007 -16.029 -11.330 1.00 80.88 204 THR A CA 1
ATOM 1765 C C . THR A 1 204 ? -0.142 -14.891 -11.867 1.00 80.88 204 THR A C 1
ATOM 1767 O O . THR A 1 204 ? -0.676 -13.845 -12.239 1.00 80.88 204 THR A O 1
ATOM 1770 N N . ILE A 1 205 ? 1.174 -15.100 -11.950 1.00 81.56 205 ILE A N 1
ATOM 1771 C CA . ILE A 1 205 ? 2.131 -14.138 -12.513 1.00 81.56 205 ILE A CA 1
ATOM 1772 C C . ILE A 1 205 ? 1.862 -13.939 -14.009 1.00 81.56 205 ILE A C 1
ATOM 1774 O O . ILE A 1 205 ? 1.743 -12.805 -14.466 1.00 81.56 205 ILE A O 1
ATOM 1778 N N . GLU A 1 206 ? 1.658 -15.017 -14.763 1.00 83.12 206 GLU A N 1
ATOM 1779 C CA . GLU A 1 206 ? 1.301 -14.964 -16.184 1.00 83.12 206 GLU A CA 1
ATOM 1780 C C . GLU A 1 206 ? 0.012 -14.177 -16.420 1.00 83.12 206 GLU A C 1
ATOM 1782 O O . GLU A 1 206 ? -0.038 -13.307 -17.290 1.00 83.12 206 GLU A O 1
ATOM 1787 N N . LYS A 1 207 ? -1.023 -14.414 -15.606 1.00 83.25 207 LYS A N 1
ATOM 1788 C CA . LYS A 1 207 ? -2.276 -13.658 -15.698 1.00 83.25 207 LYS A CA 1
ATOM 1789 C C . LYS A 1 207 ? -2.053 -12.160 -15.483 1.00 83.25 207 LYS A C 1
ATOM 1791 O O . LYS A 1 207 ? -2.597 -11.354 -16.233 1.00 83.25 207 LYS A O 1
ATOM 1796 N N . ILE A 1 208 ? -1.247 -11.790 -14.487 1.00 80.69 208 ILE A N 1
ATOM 1797 C CA . ILE A 1 208 ? -0.871 -10.393 -14.231 1.00 80.69 208 ILE A CA 1
ATOM 1798 C C . ILE A 1 208 ? -0.207 -9.793 -15.468 1.00 80.69 208 ILE A C 1
ATOM 1800 O O . ILE A 1 208 ? -0.612 -8.723 -15.912 1.00 80.69 208 ILE A O 1
ATOM 1804 N N . ILE A 1 209 ? 0.773 -10.497 -16.037 1.00 83.31 209 ILE A N 1
ATOM 1805 C CA . ILE A 1 209 ? 1.515 -10.065 -17.225 1.00 83.31 209 ILE A CA 1
ATOM 1806 C C . ILE A 1 209 ? 0.566 -9.856 -18.413 1.00 83.31 209 ILE A C 1
ATOM 1808 O O . ILE A 1 209 ? 0.654 -8.835 -19.090 1.00 83.31 209 ILE A O 1
ATOM 1812 N N . MET A 1 210 ? -0.380 -10.773 -18.641 1.00 82.56 210 MET A N 1
ATOM 1813 C CA . MET A 1 210 ? -1.352 -10.684 -19.740 1.00 82.56 210 MET A CA 1
ATOM 1814 C C . MET A 1 210 ? -2.344 -9.519 -19.605 1.00 82.56 210 MET A C 1
ATOM 1816 O O . MET A 1 210 ? -2.863 -9.038 -20.611 1.00 82.56 210 MET A O 1
ATOM 1820 N N . GLU A 1 211 ? -2.634 -9.068 -18.384 1.00 82.62 211 GLU A N 1
ATOM 1821 C CA . GLU A 1 211 ? -3.534 -7.935 -18.127 1.00 82.62 211 GLU A CA 1
ATOM 1822 C C . GLU A 1 211 ? -2.850 -6.569 -18.338 1.00 82.62 211 GLU A C 1
ATOM 1824 O O . GLU A 1 211 ? -3.530 -5.540 -18.428 1.00 82.62 211 GLU A O 1
ATOM 1829 N N . VAL A 1 212 ? -1.516 -6.532 -18.449 1.00 77.44 212 VAL A N 1
ATOM 1830 C CA . VAL A 1 212 ? -0.760 -5.299 -18.696 1.00 77.44 212 VAL A CA 1
ATOM 1831 C C . VAL A 1 212 ? -0.828 -4.917 -20.172 1.00 77.44 212 VAL A C 1
ATOM 1833 O O . VAL A 1 212 ? -0.282 -5.582 -21.048 1.00 77.44 212 VAL A O 1
ATOM 1836 N N . ASN A 1 213 ? -1.440 -3.767 -20.456 1.00 76.75 213 ASN A N 1
ATOM 1837 C CA . ASN A 1 213 ? -1.405 -3.164 -21.784 1.00 76.75 213 ASN A CA 1
ATOM 1838 C C . ASN A 1 213 ? -0.297 -2.101 -21.873 1.00 76.75 213 ASN A C 1
ATOM 1840 O O . ASN A 1 213 ? -0.533 -0.923 -21.586 1.00 76.75 213 ASN A O 1
ATOM 1844 N N . LEU A 1 214 ? 0.896 -2.511 -22.316 1.00 72.31 214 LEU A N 1
ATOM 1845 C CA . LEU A 1 214 ? 2.064 -1.630 -22.447 1.00 72.31 214 LEU A CA 1
ATOM 1846 C C . LEU A 1 214 ? 1.833 -0.447 -23.407 1.00 72.31 214 LEU A C 1
ATOM 1848 O O . LEU A 1 214 ? 2.346 0.637 -23.149 1.00 72.31 214 LEU A O 1
ATOM 1852 N N . GLN A 1 215 ? 0.996 -0.593 -24.446 1.00 69.38 215 GLN A N 1
ATOM 1853 C CA . GLN A 1 215 ? 0.666 0.511 -25.371 1.00 69.38 215 GLN A CA 1
ATOM 1854 C C . GLN A 1 215 ? -0.115 1.649 -24.700 1.00 69.38 215 GLN A C 1
ATOM 1856 O O . GLN A 1 215 ? -0.161 2.757 -25.220 1.00 69.38 215 GLN A O 1
ATOM 1861 N N . SER A 1 216 ? -0.770 1.375 -23.569 1.00 65.19 216 SER A N 1
ATOM 1862 C CA . SER A 1 216 ? -1.480 2.393 -22.784 1.00 65.19 216 SER A CA 1
ATOM 1863 C C . SER A 1 216 ? -0.611 3.057 -21.709 1.00 65.19 216 SER A C 1
ATOM 1865 O O . SER A 1 216 ? -1.072 3.979 -21.036 1.00 65.19 216 SER A O 1
ATOM 1867 N N . ILE A 1 217 ? 0.617 2.562 -21.524 1.00 65.06 217 ILE A N 1
ATOM 1868 C CA . ILE A 1 217 ? 1.542 2.936 -20.445 1.00 65.06 217 ILE A CA 1
ATOM 1869 C C . ILE A 1 217 ? 2.769 3.679 -20.995 1.00 65.06 217 ILE A C 1
ATOM 1871 O O . ILE A 1 217 ? 3.255 4.602 -20.335 1.00 65.06 217 ILE A O 1
ATOM 1875 N N . PHE A 1 218 ? 3.262 3.275 -22.171 1.00 65.06 218 PHE A N 1
ATOM 1876 C CA . PHE A 1 218 ? 4.363 3.908 -22.906 1.00 65.06 218 PHE A CA 1
ATOM 1877 C C . PHE A 1 218 ? 3.881 4.917 -23.946 1.00 65.06 218 PHE A C 1
ATOM 1879 O O . PHE A 1 218 ? 4.680 5.845 -24.228 1.00 65.06 218 PHE A O 1
#

Foldseek 3Di:
DDAQDDDDDDVVVVVVLVCVQPPPDDQVQKFKEWEKEKEFDPDDFPDKDKDKWWAFPVRDTDDFDWDWDQDPPDNRIITIFGDDPPDTGRTDMDIGNDVVVVQRTFKMKMKMKTWDWDWDDDVPDTDIFIKIKIKIFMDTDDDDDDPPDSYTYDHDYHYPLVPVP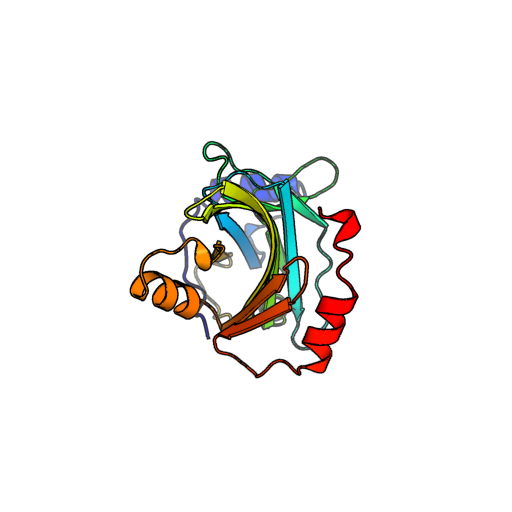DPVVSVVNLVVTQKMKMWIDGPVDIDIDIRHHDDDPVVVVVVVVVPDDVVVRD

Sequence (218 aa):
MMLIEYLIRNPLEINKELEKIDSGIDYKNKYILWLENRFYFKYLSNYLKGELRVLKADGSEIPLKLKISKPFPNKNYSLISRKEGRKTMHGIPLVFDTFEELQEIKKICIDWKLSYDTEIKQPSHDTEIKKYVETRIFYNLEFKKDEKSKFYYLSTIDYNYETLEEEEKIKEYFEKFDDFLHIDFYEDKVEWKQYKGEEIEEATIEKIIMEVNLQSIF

pLDDT: mean 80.11, std 13.22, range [37.03, 95.75]